Protein AF-A0A1H2BT74-F1 (afdb_monomer)

Sequence (198 aa):
MSDEIERLEWDEVKAVVAPMISTWSDGSEVSWAEYAWGVLGAHGLTTYASEIERTYCLLRALAVSAFYLDFCARAFGEGSPDDWRYKVDGDQIGPAPLIDPFTLGQLVEREGMEVDNGTYSDGEQTIEALRDVVAAEYAGVVKALREHGNDAQLFASMFSTSRSGVAYPLPSDQVTAVVDHDLAGDKMYAWMWLTGEL

Mean predicted aligned error: 4.52 Å

Solvent-accessible surface area (backbone atoms only — not comparable to full-atom values): 11251 Å² total; per-residue (Å²): 132,80,72,66,76,44,70,70,50,63,84,52,46,42,73,53,34,52,82,61,58,72,90,52,98,82,47,32,56,55,55,47,50,49,48,53,50,52,52,38,45,76,70,59,59,27,50,25,65,46,72,64,43,44,48,51,30,51,34,41,47,44,18,53,47,37,54,50,41,37,44,36,15,39,47,71,61,56,66,47,74,70,49,43,54,78,60,55,44,69,88,41,50,37,68,83,77,37,44,43,65,68,56,49,52,54,48,38,60,73,72,68,55,86,74,79,86,63,93,62,52,76,67,57,45,52,34,50,52,50,47,53,52,23,59,66,35,30,65,59,48,54,49,50,52,47,69,76,36,53,68,62,51,49,51,30,54,59,62,43,35,85,39,82,90,65,68,80,81,70,55,69,70,59,29,49,57,52,72,78,44,82,88,43,72,42,47,48,49,32,48,30,55,73,75,64,72,107

Secondary structure (DSSP, 8-state):
-PPP-EE--HHHHHHHHTTT--SSTT-HHHHHHHHHHHHHHHTTTTEESSHHHHHHHHHHHHHHHHHHHHHHHHHT--S-TTTHHHHSSGGGBSSTTSB-HHHHHHHHHHTTPPP--SSS-HHHHHHHHHHHHHHHHHHHHHHHHHHHS-HHHHHHHHHGGGSTT--SSPPHHHHHHHHHS---HHHHHHHHHHHT--

Organism: NCBI:txid113562

Nearest PDB structures (foldseek):
  7mxz-assembly1_BBB  TM=2.758E-01  e=7.289E+00  Synechocystis sp. PCC 6803 substr. Kazusa
  7mxz-assembly1_AAA  TM=1.683E-01  e=5.455E+00  Synechocystis sp. PCC 6803 substr. Kazusa
  7my7-assembly2_CCC  TM=1.739E-01  e=8.029E+00  Synechococcus elongatus PCC 7942 = FACHB-805

pLDDT: mean 91.39, std 8.31, range [46.41, 98.38]

Radius of gyration: 17.19 Å; Cα contacts (8 Å, |Δi|>4): 240; chains: 1; bounding box: 38×41×50 Å

Foldseek 3Di:
DPQDKDFDALVLLCQLQVLLDDLDPQCLVSQLLNQLLVLCVVVVQRIDSDLLSNLSNSLLSLLSSLVLQQLCCLQPVNDHNPCSLVSQACSQEDPGSHHDLVSLVVNCVVVVHDQPPDDDDPRVSSSVSSSVSSVVCNVVSLVSLCVSDPLLQSLLSSSCSNDPPDHPPDDPVSSCVLPVDDPDPSSVRSSCVSVVVD

Structure (mmCIF, N/CA/C/O backbone):
data_AF-A0A1H2BT74-F1
#
_entry.id   AF-A0A1H2BT74-F1
#
loop_
_atom_site.group_PDB
_atom_site.id
_atom_site.type_symbol
_atom_site.label_atom_id
_atom_site.label_alt_id
_atom_site.label_comp_id
_atom_site.label_asym_id
_atom_site.label_entity_id
_atom_site.label_seq_id
_atom_site.pdbx_PDB_ins_code
_atom_site.Cartn_x
_atom_site.Cartn_y
_atom_site.Cartn_z
_atom_site.occupancy
_atom_site.B_iso_or_equiv
_atom_site.auth_seq_id
_atom_site.auth_comp_id
_atom_site.auth_asym_id
_atom_site.auth_atom_id
_atom_site.pdbx_PDB_model_num
ATOM 1 N N . MET A 1 1 ? -6.214 -15.966 29.552 1.00 46.41 1 MET A N 1
ATOM 2 C CA . MET A 1 1 ? -6.627 -16.171 28.153 1.00 46.41 1 MET A CA 1
ATOM 3 C C . MET A 1 1 ? -5.460 -15.691 27.323 1.00 46.41 1 MET A C 1
ATOM 5 O O . MET A 1 1 ? -5.023 -14.581 27.585 1.00 46.41 1 MET A O 1
ATOM 9 N N . SER A 1 2 ? -4.850 -16.535 26.488 1.00 51.47 2 SER A N 1
ATOM 10 C CA . SER A 1 2 ? -3.985 -15.992 25.438 1.00 51.47 2 SER A CA 1
ATOM 11 C C . SER A 1 2 ? -4.921 -15.384 24.409 1.00 51.47 2 SER A C 1
ATOM 13 O O . SER A 1 2 ? -5.847 -16.082 23.992 1.00 51.47 2 SER A O 1
ATOM 15 N N . ASP A 1 3 ? -4.723 -14.121 24.058 1.00 69.25 3 ASP A N 1
ATOM 16 C CA . ASP A 1 3 ? -5.396 -13.570 22.888 1.00 69.25 3 ASP A CA 1
ATOM 17 C C . ASP A 1 3 ? -4.957 -14.402 21.675 1.00 69.25 3 ASP A C 1
ATOM 19 O O . ASP A 1 3 ? -3.778 -14.746 21.529 1.00 69.25 3 ASP A O 1
ATOM 23 N N . GLU A 1 4 ? -5.931 -14.863 20.898 1.00 84.75 4 GLU A N 1
ATOM 24 C CA . GLU A 1 4 ? -5.683 -15.654 19.699 1.00 84.75 4 GLU A CA 1
ATOM 25 C C . GLU A 1 4 ? -5.086 -14.717 18.645 1.00 84.75 4 GLU A C 1
ATOM 27 O O . GLU A 1 4 ? -5.657 -13.672 18.348 1.00 84.75 4 GLU A O 1
ATOM 32 N N . ILE A 1 5 ? -3.891 -15.046 18.146 1.00 91.56 5 ILE A N 1
ATOM 33 C CA . ILE A 1 5 ? -3.261 -14.264 17.080 1.00 91.56 5 ILE A CA 1
ATOM 34 C C . ILE A 1 5 ? -3.919 -14.680 15.770 1.00 91.56 5 ILE A C 1
ATOM 36 O O . ILE A 1 5 ? -3.751 -15.814 15.314 1.00 91.56 5 ILE A O 1
ATOM 40 N N . GLU A 1 6 ? -4.634 -13.745 15.168 1.00 95.44 6 GLU A N 1
ATOM 41 C CA . GLU A 1 6 ? -5.276 -13.878 13.871 1.00 95.44 6 GLU A CA 1
ATOM 42 C C . GLU A 1 6 ? -4.409 -13.252 12.771 1.00 95.44 6 GLU A C 1
ATOM 44 O O . GLU A 1 6 ? -3.435 -12.535 13.030 1.00 95.44 6 GLU A O 1
ATOM 49 N N . ARG A 1 7 ? -4.750 -13.542 11.514 1.00 96.12 7 ARG A N 1
ATOM 50 C CA . ARG A 1 7 ? -4.111 -12.987 10.320 1.00 96.12 7 ARG A CA 1
ATOM 51 C C . ARG A 1 7 ? -5.188 -12.383 9.435 1.00 96.12 7 ARG A C 1
ATOM 53 O O . ARG A 1 7 ? -6.148 -13.066 9.107 1.00 96.12 7 ARG A O 1
ATOM 60 N N . LEU A 1 8 ? -4.991 -11.129 9.040 1.00 96.31 8 LEU A N 1
ATOM 61 C CA . LEU A 1 8 ? -5.895 -10.432 8.138 1.00 96.31 8 LEU A CA 1
ATOM 62 C C . LEU A 1 8 ? -5.587 -10.851 6.697 1.00 96.31 8 LEU A C 1
ATOM 64 O O . LEU A 1 8 ? -4.487 -10.602 6.184 1.00 96.31 8 LEU A O 1
ATOM 68 N N . GLU A 1 9 ? -6.534 -11.528 6.060 1.00 96.31 9 GLU A N 1
ATOM 69 C CA . GLU A 1 9 ? -6.338 -12.106 4.733 1.00 96.31 9 GLU A CA 1
ATOM 70 C C . GLU A 1 9 ? -6.605 -11.091 3.614 1.00 96.31 9 GLU A C 1
ATOM 72 O O . GLU A 1 9 ? -7.241 -10.052 3.807 1.00 96.31 9 GLU A O 1
ATOM 77 N N . TRP A 1 10 ? -6.097 -11.387 2.414 1.00 96.62 10 TRP A N 1
ATOM 78 C CA . TRP A 1 10 ? -6.231 -10.490 1.260 1.00 96.62 10 TRP A CA 1
ATOM 79 C C . TRP A 1 10 ? -7.691 -10.128 0.953 1.00 96.62 10 TRP A C 1
ATOM 81 O O . TRP A 1 10 ? -8.003 -8.963 0.712 1.00 96.62 10 TRP A O 1
ATOM 91 N N . ASP A 1 11 ? -8.591 -11.113 1.014 1.00 94.44 11 ASP A N 1
ATOM 92 C CA . ASP A 1 11 ? -10.017 -10.918 0.737 1.00 94.44 11 ASP A CA 1
ATOM 93 C C . ASP A 1 11 ? -10.663 -9.871 1.659 1.00 94.44 11 ASP A C 1
ATOM 95 O O . ASP A 1 11 ? -11.613 -9.197 1.256 1.00 94.44 11 ASP A O 1
ATOM 99 N N . GLU A 1 12 ? -10.129 -9.687 2.869 1.00 93.31 12 GLU A N 1
ATOM 100 C CA . GLU A 1 12 ? -10.621 -8.705 3.834 1.00 93.31 12 GLU A CA 1
ATOM 101 C C . GLU A 1 12 ? -10.080 -7.301 3.552 1.00 93.31 12 GLU A C 1
ATOM 103 O O . GLU A 1 12 ? -10.828 -6.326 3.621 1.00 93.31 12 GLU A O 1
ATOM 108 N N . VAL A 1 13 ? -8.798 -7.177 3.190 1.00 95.75 13 VAL A N 1
ATOM 109 C CA . VAL A 1 13 ? -8.176 -5.866 2.918 1.00 95.75 13 VAL A CA 1
ATOM 110 C C . VAL A 1 13 ? -8.479 -5.338 1.521 1.00 95.75 13 VAL A C 1
ATOM 112 O O . VAL A 1 13 ? -8.421 -4.130 1.286 1.00 95.75 13 VAL A O 1
ATOM 115 N N . LYS A 1 14 ? -8.847 -6.214 0.581 1.00 94.94 14 LYS A N 1
ATOM 116 C CA . LYS A 1 14 ? -9.136 -5.848 -0.809 1.00 94.94 14 LYS A CA 1
ATOM 117 C C . LYS A 1 14 ? -10.209 -4.766 -0.921 1.00 94.94 14 LYS A C 1
ATOM 119 O O . LYS A 1 14 ? -10.113 -3.925 -1.808 1.00 94.94 14 LYS A O 1
ATOM 124 N N . ALA A 1 15 ? -11.203 -4.764 -0.031 1.00 91.62 15 ALA A N 1
ATOM 125 C CA . ALA A 1 15 ? -12.257 -3.748 -0.009 1.00 91.62 15 ALA A CA 1
ATOM 126 C C . ALA A 1 15 ? -11.715 -2.330 0.246 1.00 91.62 15 ALA A C 1
ATOM 128 O O . ALA A 1 15 ? -12.257 -1.366 -0.284 1.00 91.62 15 ALA A O 1
ATOM 129 N N . VAL A 1 16 ? -10.635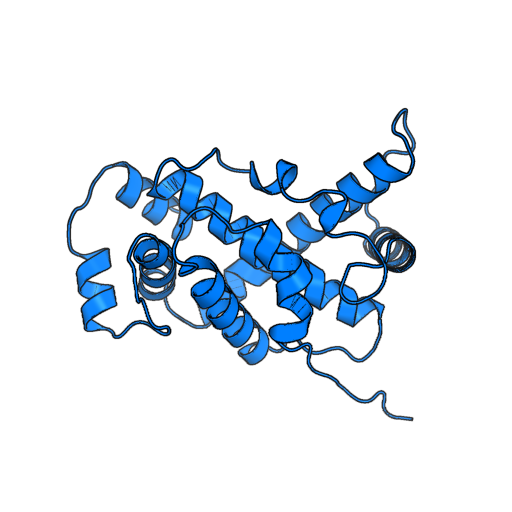 -2.222 1.022 1.00 93.75 16 VAL A N 1
ATOM 130 C CA . VAL A 1 16 ? -9.971 -0.960 1.365 1.00 93.75 16 VAL A CA 1
ATOM 131 C C . VAL A 1 16 ? -8.940 -0.566 0.298 1.00 93.75 16 VAL A C 1
ATOM 133 O O . VAL A 1 16 ? -8.778 0.610 -0.007 1.00 93.75 16 VAL A O 1
ATOM 136 N N . VAL A 1 17 ? -8.276 -1.552 -0.311 1.00 93.38 17 VAL A N 1
ATOM 137 C CA . VAL A 1 17 ? -7.202 -1.347 -1.298 1.00 93.38 17 VAL A CA 1
ATOM 138 C C . VAL A 1 17 ? -7.726 -1.071 -2.709 1.00 93.38 17 VAL A C 1
ATOM 140 O O . VAL A 1 17 ? -7.263 -0.145 -3.369 1.00 93.38 17 VAL A O 1
ATOM 143 N N . ALA A 1 18 ? -8.683 -1.863 -3.198 1.00 91.44 18 ALA A N 1
ATOM 144 C CA . ALA A 1 18 ? -9.119 -1.813 -4.595 1.00 91.44 18 ALA A CA 1
ATOM 145 C C . ALA A 1 18 ? -9.638 -0.434 -5.060 1.00 91.44 18 ALA A C 1
ATOM 147 O O . ALA A 1 18 ? -9.358 -0.077 -6.201 1.00 91.44 18 ALA A O 1
ATOM 148 N N . PRO A 1 19 ? -10.331 0.374 -4.229 1.00 90.31 19 PRO A N 1
ATOM 149 C CA . PRO A 1 19 ? -10.716 1.733 -4.618 1.00 90.31 19 PRO A CA 1
ATOM 150 C C . PRO A 1 19 ? -9.524 2.670 -4.880 1.00 90.31 19 PRO A C 1
ATOM 152 O O . PRO A 1 19 ? -9.642 3.612 -5.662 1.00 90.31 19 PRO A O 1
ATOM 155 N N . MET A 1 20 ? -8.367 2.417 -4.258 1.00 90.56 20 MET A N 1
ATOM 156 C CA . MET A 1 20 ? -7.178 3.256 -4.430 1.00 90.56 20 MET A CA 1
ATOM 157 C C . MET A 1 20 ? -6.444 2.981 -5.743 1.00 90.56 20 MET A C 1
ATOM 159 O O . MET A 1 20 ? -5.931 3.915 -6.370 1.00 90.56 20 MET A O 1
ATOM 163 N N . ILE A 1 21 ? -6.383 1.709 -6.145 1.00 87.38 21 ILE A N 1
ATOM 164 C CA . ILE A 1 21 ? -5.568 1.226 -7.263 1.00 87.38 21 ILE A CA 1
ATOM 165 C C . ILE A 1 21 ? -6.460 0.821 -8.441 1.00 87.38 21 ILE A C 1
ATOM 167 O O . ILE A 1 21 ? -7.053 -0.254 -8.480 1.00 87.38 21 ILE A O 1
ATOM 171 N N . SER A 1 22 ? -6.586 1.737 -9.397 1.00 84.38 22 SER A N 1
ATOM 172 C CA . SER A 1 22 ? -7.416 1.577 -10.596 1.00 84.38 22 SER A CA 1
ATOM 173 C C . SER A 1 22 ? -6.749 2.195 -11.832 1.00 84.38 22 SER A C 1
ATOM 175 O O . SER A 1 22 ? -7.431 2.749 -12.700 1.00 84.38 22 SER A O 1
ATOM 177 N N . THR A 1 23 ? -5.417 2.223 -11.852 1.00 82.75 23 THR A N 1
ATOM 178 C CA . THR A 1 23 ? -4.607 2.825 -12.915 1.00 82.75 23 THR A CA 1
ATOM 179 C C . THR A 1 23 ? -4.720 2.012 -14.205 1.00 82.75 23 THR A C 1
ATOM 181 O O . THR A 1 23 ? -4.770 2.584 -15.294 1.00 82.75 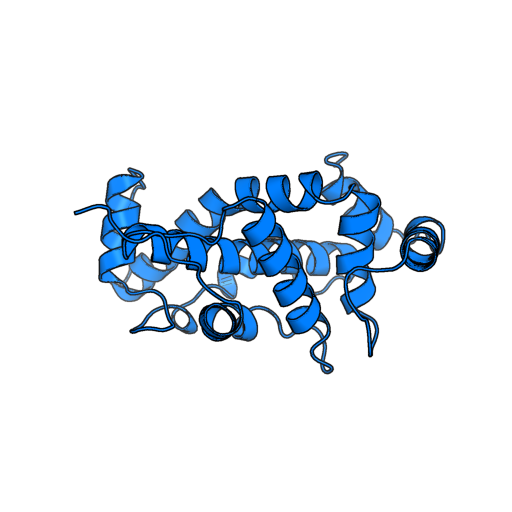23 THR A O 1
ATOM 184 N N . TRP A 1 24 ? -4.824 0.684 -14.107 1.00 86.38 24 TRP A N 1
ATOM 185 C CA . TRP A 1 24 ? -4.831 -0.221 -15.255 1.00 86.38 24 TRP A CA 1
ATOM 186 C C . TRP A 1 24 ? -6.164 -0.959 -15.393 1.00 86.38 24 TRP A C 1
ATOM 188 O O . TRP A 1 24 ? -6.701 -1.548 -14.460 1.00 86.38 24 TRP A O 1
ATOM 198 N N . SER A 1 25 ? -6.699 -1.001 -16.614 1.00 72.75 25 SER A N 1
ATOM 199 C CA . SER A 1 25 ? -8.027 -1.577 -16.878 1.00 72.75 25 SER A CA 1
ATOM 200 C C . SER A 1 25 ? -8.136 -3.101 -16.703 1.00 72.75 25 SER A C 1
ATOM 202 O O . SER A 1 25 ? -9.242 -3.634 -16.763 1.00 72.75 25 SER A O 1
ATOM 204 N N . ASP A 1 26 ? -7.021 -3.818 -16.553 1.00 80.00 26 ASP A N 1
ATOM 205 C CA . ASP A 1 26 ? -6.976 -5.285 -16.484 1.00 80.00 26 ASP A CA 1
ATOM 206 C C . ASP A 1 26 ? -6.806 -5.850 -15.062 1.00 80.00 26 ASP A C 1
ATOM 208 O O . ASP A 1 26 ? -6.870 -7.068 -14.884 1.00 80.00 26 ASP A O 1
ATOM 212 N N . GLY A 1 27 ? -6.640 -4.988 -14.051 1.00 80.75 27 GLY A N 1
ATOM 213 C CA . GLY A 1 27 ? -6.528 -5.383 -12.646 1.00 80.75 27 GLY A CA 1
ATOM 214 C C . GLY A 1 27 ? -5.172 -5.971 -12.241 1.00 80.75 27 GLY A C 1
ATOM 215 O O . GLY A 1 27 ? -5.067 -6.545 -11.155 1.00 80.75 27 GLY A O 1
ATOM 216 N N . SER A 1 28 ? -4.130 -5.825 -13.064 1.00 87.81 28 SER A N 1
ATOM 217 C CA . SER A 1 28 ? -2.755 -6.247 -12.743 1.00 87.81 28 SER A CA 1
ATOM 218 C C . SER A 1 28 ? -2.242 -5.664 -11.415 1.00 87.81 28 SER A C 1
ATOM 220 O O . SER A 1 28 ? -1.550 -6.336 -10.651 1.00 87.81 28 SER A O 1
ATOM 222 N N . GLU A 1 29 ? -2.637 -4.433 -11.102 1.00 92.44 29 GLU A N 1
ATOM 223 C CA . GLU A 1 29 ? -2.309 -3.725 -9.865 1.00 92.44 29 GLU A CA 1
ATOM 224 C C . GLU A 1 29 ? -2.935 -4.363 -8.626 1.00 92.44 29 GLU A C 1
ATOM 226 O O . GLU A 1 29 ? -2.288 -4.453 -7.586 1.00 92.44 29 GLU A O 1
ATOM 231 N N . VAL A 1 30 ? -4.152 -4.898 -8.750 1.00 93.81 30 VAL A N 1
ATOM 232 C CA . VAL A 1 30 ? -4.820 -5.634 -7.670 1.00 93.81 30 VAL A CA 1
ATOM 233 C C . VAL A 1 30 ? -4.074 -6.939 -7.393 1.00 93.81 30 VAL A C 1
ATOM 235 O O . VAL A 1 30 ? -3.859 -7.284 -6.235 1.00 93.81 30 VAL A O 1
ATOM 238 N N . SER A 1 31 ? -3.610 -7.638 -8.436 1.00 94.12 31 SER A N 1
ATOM 239 C CA . SER A 1 31 ? -2.761 -8.831 -8.277 1.00 94.12 31 SER A CA 1
ATOM 240 C C . SER A 1 31 ? -1.386 -8.505 -7.683 1.00 94.12 31 SER A C 1
ATOM 242 O O . SER A 1 31 ? -0.856 -9.284 -6.892 1.00 94.12 31 SER A O 1
ATOM 244 N N . TRP A 1 32 ? -0.802 -7.354 -8.029 1.00 96.69 32 TRP A N 1
ATOM 245 C CA . TRP A 1 32 ? 0.444 -6.898 -7.411 1.00 96.69 32 TRP A CA 1
ATOM 246 C C . TRP A 1 32 ? 0.252 -6.560 -5.930 1.00 96.69 32 TRP A C 1
ATOM 248 O O . TRP A 1 32 ? 1.073 -6.955 -5.104 1.00 96.69 32 TRP A O 1
ATOM 258 N N . ALA A 1 33 ? -0.839 -5.880 -5.577 1.00 97.31 33 ALA A N 1
ATOM 259 C CA . ALA A 1 33 ? -1.146 -5.540 -4.194 1.00 97.31 33 ALA A CA 1
ATOM 260 C C . ALA A 1 33 ? -1.424 -6.789 -3.342 1.00 97.31 33 ALA A C 1
ATOM 262 O O . ALA A 1 33 ? -0.969 -6.852 -2.203 1.00 97.31 33 ALA A O 1
ATOM 263 N N . GLU A 1 34 ? -2.072 -7.815 -3.904 1.00 97.62 34 GLU A N 1
ATOM 264 C CA . GLU A 1 34 ? -2.222 -9.129 -3.263 1.00 97.62 34 GLU A CA 1
ATOM 265 C C . GLU A 1 34 ? -0.864 -9.774 -2.965 1.00 97.62 34 GLU A C 1
ATOM 267 O O . GLU A 1 34 ? -0.603 -10.233 -1.850 1.00 97.62 34 GLU A O 1
ATOM 272 N N . TYR A 1 35 ? 0.041 -9.754 -3.945 1.00 97.69 35 TYR A N 1
ATOM 273 C CA . TYR A 1 35 ? 1.408 -10.229 -3.762 1.00 97.69 35 TYR A CA 1
ATOM 274 C C . TYR A 1 35 ? 2.153 -9.436 -2.675 1.00 97.69 35 TYR A C 1
ATOM 276 O O . TYR A 1 35 ? 2.742 -10.035 -1.774 1.00 97.69 35 TYR A O 1
ATOM 284 N N . ALA A 1 36 ? 2.090 -8.103 -2.711 1.00 98.06 36 ALA A N 1
ATOM 285 C CA . ALA A 1 36 ? 2.697 -7.227 -1.710 1.00 98.06 36 ALA A CA 1
ATOM 286 C C . ALA A 1 36 ? 2.119 -7.471 -0.303 1.00 98.06 36 ALA A C 1
ATOM 288 O O . ALA A 1 36 ? 2.862 -7.506 0.678 1.00 98.06 36 ALA A O 1
ATOM 289 N N . TRP A 1 37 ? 0.814 -7.726 -0.191 1.00 98.38 37 TRP A N 1
ATOM 290 C CA . TRP A 1 37 ? 0.178 -8.116 1.067 1.00 98.38 37 TRP A CA 1
ATOM 291 C C . TRP A 1 37 ? 0.719 -9.449 1.595 1.00 98.38 37 TRP A C 1
ATOM 293 O O . TRP A 1 37 ? 1.050 -9.575 2.777 1.00 98.38 37 TRP A O 1
ATOM 303 N N . GLY A 1 38 ? 0.900 -10.433 0.709 1.00 98.06 38 GLY A N 1
ATOM 304 C CA . GLY A 1 38 ? 1.562 -11.697 1.032 1.00 98.06 38 GLY A CA 1
ATOM 305 C C . GLY A 1 38 ? 2.975 -11.501 1.594 1.00 98.06 38 GLY A C 1
ATOM 306 O O . GLY A 1 38 ? 3.339 -12.154 2.577 1.00 98.06 38 GLY A O 1
ATOM 307 N N . VAL A 1 39 ? 3.738 -10.558 1.029 1.00 98.12 39 VAL A N 1
ATOM 308 C CA . VAL A 1 39 ? 5.063 -10.160 1.529 1.00 98.12 39 VAL A CA 1
ATOM 309 C C . VAL A 1 39 ? 4.976 -9.585 2.943 1.00 98.12 39 VAL A C 1
ATOM 311 O O . VAL A 1 39 ? 5.683 -10.059 3.831 1.00 98.12 39 VAL A O 1
ATOM 314 N N . LEU A 1 40 ? 4.080 -8.629 3.195 1.00 98.31 40 LEU A N 1
ATOM 315 C CA . LEU A 1 40 ? 3.857 -8.084 4.542 1.00 98.31 40 LEU A CA 1
ATOM 316 C C . LEU A 1 40 ? 3.511 -9.193 5.546 1.00 98.31 40 LEU A C 1
ATOM 318 O O . LEU A 1 40 ? 4.015 -9.196 6.672 1.00 98.31 40 LEU A O 1
ATOM 322 N N . GLY A 1 41 ? 2.713 -10.178 5.129 1.00 97.69 41 GLY A N 1
ATOM 323 C CA . GLY A 1 41 ? 2.361 -11.321 5.966 1.00 97.69 41 GLY A CA 1
ATOM 324 C C . GLY A 1 41 ? 3.548 -12.228 6.288 1.00 97.69 41 GLY A C 1
ATOM 325 O O . GLY A 1 41 ? 3.625 -12.758 7.395 1.00 97.69 41 GLY A O 1
ATOM 326 N N . ALA A 1 42 ? 4.511 -12.377 5.375 1.00 96.75 42 ALA A N 1
ATOM 327 C CA . ALA A 1 42 ? 5.768 -13.080 5.649 1.00 96.75 42 ALA A CA 1
ATOM 328 C C . ALA A 1 42 ? 6.659 -12.334 6.665 1.00 96.75 42 ALA A C 1
ATOM 330 O O . ALA A 1 42 ? 7.461 -12.964 7.351 1.00 96.75 42 ALA A O 1
ATOM 331 N N . HIS A 1 43 ? 6.480 -11.016 6.799 1.00 96.25 43 HIS A N 1
ATOM 332 C CA . HIS A 1 43 ? 7.139 -10.170 7.801 1.00 96.25 43 HIS A CA 1
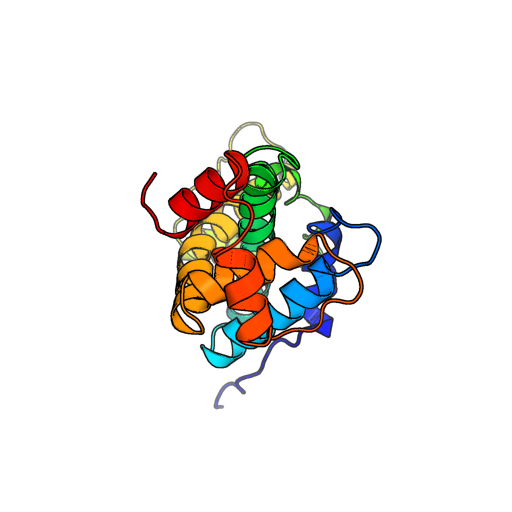ATOM 333 C C . HIS A 1 43 ? 6.337 -10.026 9.110 1.00 96.25 43 HIS A C 1
ATOM 335 O O . HIS A 1 43 ? 6.752 -9.285 9.999 1.00 96.25 43 HIS A O 1
ATOM 341 N N . GLY A 1 44 ? 5.200 -10.719 9.256 1.00 96.31 44 GLY A N 1
ATOM 342 C CA . GLY A 1 44 ? 4.354 -10.639 10.454 1.00 96.31 44 GLY A CA 1
ATOM 343 C C . GLY A 1 44 ? 3.595 -9.316 10.601 1.00 96.31 44 GLY A C 1
ATOM 344 O O . GLY A 1 44 ? 3.123 -8.994 11.685 1.00 96.31 44 GLY A O 1
ATOM 345 N N . LEU A 1 45 ? 3.468 -8.534 9.525 1.00 97.69 45 LEU A N 1
ATOM 346 C CA . LEU A 1 45 ? 2.822 -7.216 9.553 1.00 97.69 45 LEU A CA 1
ATOM 347 C C . LEU A 1 45 ? 1.303 -7.265 9.339 1.00 97.69 45 LEU A C 1
ATOM 349 O O . LEU A 1 45 ? 0.650 -6.222 9.400 1.00 97.69 45 LEU A O 1
ATOM 353 N N . THR A 1 46 ? 0.757 -8.459 9.102 1.00 97.94 46 THR A N 1
ATOM 354 C CA . THR A 1 46 ? -0.669 -8.705 8.828 1.00 97.94 46 THR A CA 1
ATOM 355 C C . THR A 1 46 ? -1.358 -9.490 9.946 1.00 97.94 46 THR A C 1
ATOM 357 O O . THR A 1 46 ? -2.497 -9.919 9.776 1.00 97.94 46 THR A O 1
ATOM 360 N N . THR A 1 47 ? -0.665 -9.748 11.058 1.00 97.38 47 THR A N 1
ATOM 361 C CA . THR A 1 47 ? -1.227 -10.453 12.215 1.00 97.38 47 THR A CA 1
ATOM 362 C C . THR A 1 47 ? -1.715 -9.476 13.271 1.00 97.38 47 THR A C 1
ATOM 364 O O . THR A 1 47 ? -1.075 -8.449 13.501 1.00 97.38 47 THR A O 1
ATOM 367 N N . TYR A 1 48 ? -2.801 -9.823 13.949 1.00 96.88 48 TYR A N 1
ATOM 368 C CA . TYR A 1 48 ? -3.410 -9.004 14.989 1.00 96.88 48 TYR A CA 1
ATOM 369 C C . TYR A 1 48 ? -4.002 -9.879 16.098 1.00 96.88 48 TYR A C 1
ATOM 371 O O . TYR A 1 48 ? -4.342 -11.035 15.873 1.00 96.88 48 TYR A O 1
ATOM 379 N N . ALA A 1 49 ? -4.129 -9.321 17.297 1.00 96.06 49 ALA A N 1
ATOM 380 C CA . ALA A 1 49 ? -4.811 -9.920 18.443 1.00 96.06 49 ALA A CA 1
ATOM 381 C C . ALA A 1 49 ? -5.890 -8.980 19.027 1.00 96.06 49 ALA A C 1
ATOM 383 O O . ALA A 1 49 ? -6.548 -9.301 20.015 1.00 96.06 49 ALA A O 1
ATOM 384 N N . SER A 1 50 ? -6.076 -7.798 18.428 1.00 94.38 50 SER A N 1
ATOM 385 C CA . SER A 1 50 ? -7.052 -6.784 18.835 1.00 94.38 50 SER A CA 1
ATOM 386 C C . SER A 1 50 ? -7.553 -5.969 17.641 1.00 94.38 50 SER A C 1
ATOM 388 O O . SER A 1 50 ? -6.879 -5.892 16.616 1.00 94.38 50 SER A O 1
ATOM 390 N N . GLU A 1 51 ? -8.694 -5.289 17.786 1.00 93.69 51 GLU A N 1
ATOM 391 C CA . GLU A 1 51 ? -9.234 -4.394 16.743 1.00 93.69 51 GLU A CA 1
ATOM 392 C C . GLU A 1 51 ? -8.293 -3.232 16.397 1.00 93.69 51 GLU A C 1
ATOM 394 O O . GLU A 1 51 ? -8.205 -2.812 15.243 1.00 93.69 51 GLU A O 1
ATOM 399 N N . ILE A 1 52 ? -7.527 -2.741 17.376 1.00 94.44 52 ILE A N 1
ATOM 400 C CA . ILE A 1 52 ? -6.513 -1.713 17.127 1.00 94.44 52 ILE A CA 1
ATOM 401 C C . ILE A 1 52 ? -5.421 -2.275 16.208 1.00 94.44 52 ILE A C 1
ATOM 403 O O . ILE A 1 52 ? -5.089 -1.664 15.197 1.00 94.44 52 ILE A O 1
ATOM 407 N N . GLU A 1 53 ? -4.881 -3.456 16.512 1.00 95.75 53 GLU A N 1
ATOM 408 C CA . GLU A 1 53 ? -3.874 -4.116 15.667 1.00 95.75 53 GLU A CA 1
ATOM 409 C C . GLU A 1 53 ? -4.431 -4.521 14.297 1.00 95.75 53 GLU A C 1
ATOM 411 O O . GLU A 1 53 ? -3.731 -4.400 13.289 1.00 95.75 53 GLU A O 1
ATOM 416 N N . ARG A 1 54 ? -5.705 -4.929 14.230 1.00 96.25 54 ARG A N 1
ATOM 417 C CA . ARG A 1 54 ? -6.415 -5.173 12.970 1.00 96.25 54 ARG A CA 1
ATOM 418 C C . ARG A 1 54 ? -6.478 -3.895 12.133 1.00 96.25 54 ARG A C 1
ATOM 420 O O . ARG A 1 54 ? -6.218 -3.929 10.932 1.00 96.25 54 ARG A O 1
ATOM 427 N N . THR A 1 55 ? -6.742 -2.758 12.772 1.00 96.56 55 THR A N 1
ATOM 428 C CA . THR A 1 55 ? -6.755 -1.441 12.122 1.00 96.56 55 THR A CA 1
ATOM 429 C C . THR A 1 55 ? -5.370 -1.068 11.591 1.00 96.56 55 THR A C 1
ATOM 431 O O . THR A 1 55 ? -5.272 -0.650 10.441 1.00 96.56 55 THR A O 1
ATOM 434 N N . TYR A 1 56 ? -4.281 -1.329 12.329 1.00 96.88 56 TYR A N 1
ATOM 435 C CA . TYR A 1 56 ? -2.918 -1.187 11.784 1.00 96.88 56 TYR A CA 1
ATOM 436 C C . TYR A 1 56 ? -2.686 -2.033 10.534 1.00 96.88 56 TYR A C 1
ATOM 438 O O . TYR A 1 56 ? -2.042 -1.572 9.595 1.00 96.88 56 TYR A O 1
ATOM 446 N N . CYS A 1 57 ? -3.207 -3.260 10.491 1.00 97.75 57 CYS A N 1
ATOM 447 C CA . CYS A 1 57 ? -3.094 -4.098 9.299 1.00 97.75 57 CYS A CA 1
ATOM 448 C C . CYS A 1 57 ? -3.790 -3.434 8.094 1.00 97.75 57 CYS A C 1
ATOM 450 O O . CYS A 1 57 ? -3.187 -3.329 7.027 1.00 97.75 57 CYS A O 1
ATOM 452 N N . LEU A 1 58 ? -5.006 -2.903 8.266 1.00 97.94 58 LEU A N 1
ATOM 453 C CA . LEU A 1 58 ? -5.711 -2.162 7.207 1.00 97.94 58 LEU A CA 1
ATOM 454 C C . LEU A 1 58 ? -4.939 -0.912 6.751 1.00 97.94 58 LEU A C 1
ATOM 456 O O . LEU A 1 58 ? -4.813 -0.662 5.553 1.00 97.94 58 LEU A O 1
ATOM 460 N N . LEU A 1 59 ? -4.362 -0.160 7.689 1.00 97.69 59 LEU A N 1
ATOM 461 C CA . LEU A 1 59 ? -3.556 1.030 7.399 1.00 97.69 59 LEU A CA 1
ATOM 462 C C . LEU A 1 59 ? -2.281 0.690 6.618 1.00 97.69 59 LEU A C 1
ATOM 464 O O . LEU A 1 59 ? -1.908 1.411 5.694 1.00 97.69 59 LEU A O 1
ATOM 468 N N . ARG A 1 60 ? -1.647 -0.449 6.911 1.00 98.38 60 ARG A N 1
ATOM 469 C CA . ARG A 1 60 ? -0.520 -0.960 6.116 1.00 98.38 60 ARG A CA 1
ATOM 470 C C . ARG A 1 60 ? -0.940 -1.342 4.701 1.00 98.38 60 ARG A C 1
ATOM 472 O O . ARG A 1 60 ? -0.168 -1.127 3.772 1.00 98.38 60 ARG A O 1
ATOM 479 N N . ALA A 1 61 ? -2.151 -1.863 4.511 1.00 98.00 61 ALA A N 1
ATOM 480 C CA . ALA A 1 61 ? -2.685 -2.148 3.178 1.00 98.00 61 ALA A CA 1
ATOM 481 C C . ALA A 1 61 ? -2.909 -0.853 2.365 1.00 98.00 61 ALA A C 1
ATOM 483 O O . ALA A 1 61 ? -2.571 -0.786 1.179 1.00 98.00 61 ALA A O 1
ATOM 484 N N . LEU A 1 62 ? -3.391 0.214 3.011 1.00 98.06 62 LEU A N 1
ATOM 485 C CA . LEU A 1 62 ? -3.452 1.552 2.411 1.00 98.06 62 LEU A CA 1
ATOM 486 C C . LEU A 1 62 ? -2.061 2.102 2.088 1.00 98.06 62 LEU A C 1
ATOM 488 O O . LEU A 1 62 ? -1.854 2.638 1.005 1.00 98.06 62 LEU A O 1
ATOM 492 N N . ALA A 1 63 ? -1.085 1.906 2.972 1.00 98.31 63 ALA A N 1
ATOM 493 C CA . ALA A 1 63 ? 0.297 2.311 2.732 1.00 98.31 63 ALA A CA 1
ATOM 494 C C . ALA A 1 63 ? 0.946 1.559 1.551 1.00 98.31 63 ALA A C 1
ATOM 496 O O . ALA A 1 63 ? 1.689 2.169 0.784 1.00 98.31 63 ALA A O 1
ATOM 497 N N . VAL A 1 64 ? 0.624 0.274 1.332 1.00 98.19 64 VAL A N 1
ATOM 498 C CA . VAL A 1 64 ? 1.015 -0.458 0.106 1.00 98.19 64 VAL A CA 1
ATOM 499 C C . VAL A 1 64 ? 0.462 0.244 -1.136 1.00 98.19 64 VAL A C 1
ATOM 501 O O . VAL A 1 64 ? 1.187 0.449 -2.110 1.00 98.19 64 VAL A O 1
ATOM 504 N N . SER A 1 65 ? -0.807 0.650 -1.088 1.00 97.62 65 SER A N 1
ATOM 505 C CA . SER A 1 65 ? -1.479 1.346 -2.191 1.00 97.62 65 SER A CA 1
ATOM 506 C C . SER A 1 65 ? -0.877 2.731 -2.440 1.00 97.62 65 SER A C 1
ATOM 508 O O . SER A 1 65 ? -0.599 3.086 -3.583 1.00 97.62 65 SER A O 1
ATOM 510 N N . ALA A 1 66 ? -0.609 3.491 -1.376 1.00 97.88 66 ALA A N 1
ATOM 511 C CA . ALA A 1 66 ? 0.044 4.795 -1.438 1.00 97.88 66 ALA A CA 1
ATOM 512 C C . ALA A 1 66 ? 1.434 4.707 -2.082 1.00 97.88 66 ALA A C 1
ATOM 514 O O . ALA A 1 66 ? 1.738 5.455 -3.011 1.00 97.88 66 ALA A O 1
ATOM 515 N N . PHE A 1 67 ? 2.246 3.740 -1.650 1.00 97.69 67 PHE A N 1
ATOM 516 C CA . PHE A 1 67 ? 3.570 3.496 -2.215 1.00 97.69 67 PHE A CA 1
ATOM 517 C C . PHE A 1 67 ? 3.520 3.148 -3.708 1.00 97.69 67 PHE A C 1
ATOM 519 O O . PHE A 1 67 ? 4.314 3.658 -4.500 1.00 97.69 67 PHE A O 1
ATOM 526 N N . TYR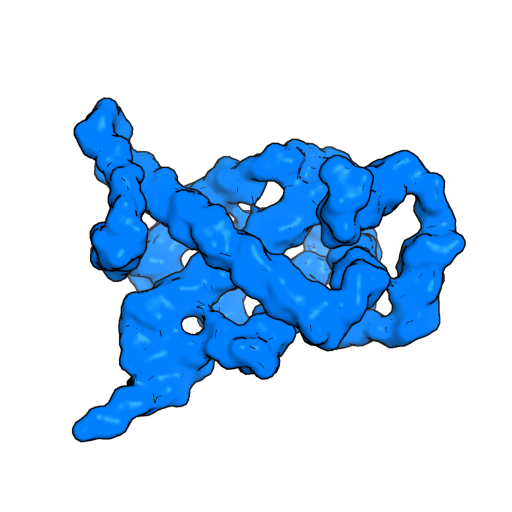 A 1 68 ? 2.556 2.324 -4.111 1.00 97.50 68 TYR A N 1
ATOM 527 C CA . TYR A 1 68 ? 2.355 1.978 -5.513 1.00 97.50 68 TYR A CA 1
ATOM 528 C C . TYR A 1 68 ? 1.919 3.169 -6.374 1.00 97.50 68 TYR A C 1
ATOM 530 O O . TYR A 1 68 ? 2.415 3.342 -7.488 1.00 97.50 68 TYR A O 1
ATOM 538 N N . LEU A 1 69 ? 1.019 4.011 -5.870 1.00 96.75 69 LEU A N 1
ATOM 539 C CA . LEU A 1 69 ? 0.585 5.220 -6.572 1.00 96.75 69 LEU A CA 1
ATOM 540 C C . LEU A 1 69 ? 1.741 6.211 -6.738 1.00 96.75 69 LEU A C 1
ATOM 542 O O . LEU A 1 69 ? 1.935 6.754 -7.824 1.00 96.75 69 LEU A O 1
ATOM 546 N N . ASP A 1 70 ? 2.569 6.372 -5.704 1.00 97.06 70 ASP A N 1
ATOM 547 C CA . ASP A 1 70 ? 3.802 7.153 -5.789 1.00 97.06 70 ASP A CA 1
ATOM 548 C C . ASP A 1 70 ? 4.763 6.613 -6.852 1.00 97.06 70 ASP A C 1
ATOM 550 O O . ASP A 1 70 ? 5.384 7.397 -7.579 1.00 97.06 70 ASP A O 1
ATOM 554 N N . PHE A 1 71 ? 4.886 5.289 -6.959 1.00 96.81 71 PHE A N 1
ATOM 555 C CA . PHE A 1 71 ? 5.659 4.664 -8.023 1.00 96.81 71 PHE A CA 1
ATOM 556 C C . PHE A 1 71 ? 5.057 4.970 -9.399 1.00 96.81 71 PHE A C 1
ATOM 558 O O . PHE A 1 71 ? 5.791 5.363 -10.303 1.00 96.81 71 PHE A O 1
ATOM 565 N N . CYS A 1 72 ? 3.738 4.845 -9.566 1.00 96.12 72 CYS A N 1
ATOM 566 C CA . CYS A 1 72 ? 3.066 5.076 -10.846 1.00 96.12 72 CYS A CA 1
ATOM 567 C C . CYS A 1 72 ? 3.214 6.519 -11.338 1.00 96.12 72 CYS A C 1
ATOM 569 O O . CYS A 1 72 ? 3.539 6.733 -12.508 1.00 96.12 72 CYS A O 1
ATOM 571 N N . ALA A 1 73 ? 3.077 7.498 -10.441 1.00 95.44 73 ALA A N 1
ATOM 572 C CA . ALA A 1 73 ? 3.300 8.906 -10.760 1.00 95.44 73 ALA A CA 1
ATOM 573 C C . ALA A 1 73 ? 4.712 9.153 -11.315 1.00 95.44 73 ALA A C 1
ATOM 575 O O . ALA A 1 73 ? 4.906 9.963 -12.217 1.00 95.44 73 ALA A O 1
ATOM 576 N N . ARG A 1 74 ? 5.712 8.424 -10.808 1.00 95.25 74 ARG A N 1
ATOM 577 C CA . ARG A 1 74 ? 7.122 8.594 -11.190 1.00 95.25 74 ARG A CA 1
ATOM 578 C C . ARG A 1 74 ? 7.517 7.782 -12.417 1.00 95.25 74 ARG A C 1
ATOM 580 O O . ARG A 1 74 ? 8.286 8.269 -13.234 1.00 95.25 74 ARG A O 1
ATOM 587 N N . ALA A 1 75 ? 7.031 6.548 -12.523 1.00 94.56 75 ALA A N 1
ATOM 588 C CA . ALA A 1 75 ? 7.416 5.609 -13.573 1.00 94.56 75 ALA A CA 1
ATOM 589 C C . ALA A 1 75 ? 6.607 5.793 -14.862 1.00 94.56 75 ALA A C 1
ATOM 591 O O . ALA A 1 75 ? 7.112 5.485 -15.942 1.00 94.56 75 ALA A O 1
ATOM 592 N N . PHE A 1 76 ? 5.364 6.268 -14.743 1.00 93.62 76 PHE A N 1
ATOM 593 C CA . PHE A 1 76 ? 4.403 6.336 -15.845 1.00 93.62 76 PHE A CA 1
ATOM 594 C C . PHE A 1 76 ? 3.767 7.719 -16.026 1.00 93.62 76 PHE A C 1
ATOM 596 O O . PHE A 1 76 ? 3.037 7.917 -16.992 1.00 93.62 76 PHE A O 1
ATOM 603 N N . GLY A 1 77 ? 4.030 8.675 -15.126 1.00 92.94 77 GLY A N 1
ATOM 604 C CA . GLY A 1 77 ? 3.367 9.982 -15.151 1.00 92.94 77 GLY A CA 1
ATOM 605 C C . GLY A 1 77 ? 1.880 9.920 -14.783 1.00 92.94 77 GLY A C 1
ATOM 606 O O . GLY A 1 77 ? 1.125 10.830 -15.122 1.00 92.94 77 GLY A O 1
ATOM 607 N N . GLU A 1 78 ? 1.448 8.843 -14.120 1.00 92.88 78 GLU A N 1
ATOM 608 C CA . GLU A 1 78 ? 0.057 8.632 -13.711 1.00 92.88 78 GLU A CA 1
ATOM 609 C C . GLU A 1 78 ? -0.209 9.325 -12.368 1.00 92.88 78 GLU A C 1
ATOM 611 O O . GLU A 1 78 ? 0.007 8.756 -11.296 1.00 92.88 78 GLU A O 1
ATOM 616 N N . GLY A 1 79 ? -0.648 10.584 -12.444 1.00 91.31 79 GLY A N 1
ATOM 617 C CA . GLY A 1 79 ? -0.808 11.472 -11.290 1.00 91.31 79 GLY A CA 1
ATOM 618 C C . GLY A 1 79 ? 0.499 12.162 -10.887 1.00 91.31 79 GLY A C 1
ATOM 619 O O . GLY A 1 79 ? 1.449 12.248 -11.666 1.00 91.31 79 GLY A O 1
ATOM 620 N N . SER A 1 80 ? 0.538 12.673 -9.662 1.00 94.06 80 SER A N 1
ATOM 621 C CA . SER A 1 80 ? 1.687 13.350 -9.056 1.00 94.06 80 SER A CA 1
ATOM 622 C C . SER A 1 80 ? 2.152 12.610 -7.797 1.00 94.06 80 SER A C 1
ATOM 624 O O . SER A 1 80 ? 1.351 11.948 -7.134 1.00 94.06 80 SER A O 1
ATOM 626 N N . PRO A 1 81 ? 3.438 12.725 -7.421 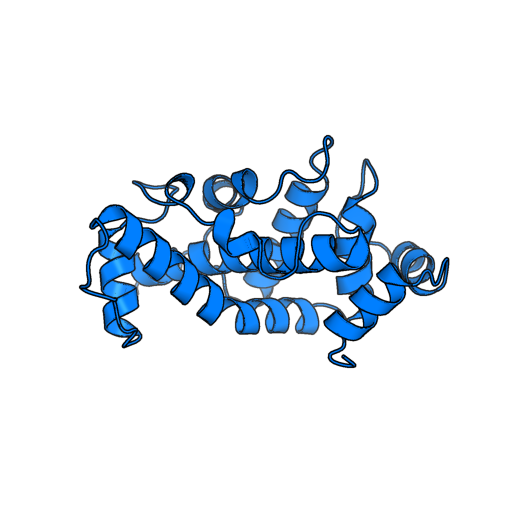1.00 93.31 81 PRO A N 1
ATOM 627 C CA . PRO A 1 81 ? 3.894 12.319 -6.096 1.00 93.31 81 PRO A CA 1
ATOM 628 C C . PRO A 1 81 ? 2.978 12.843 -4.983 1.00 93.31 81 PRO A C 1
ATOM 630 O O . PRO A 1 81 ? 2.600 14.011 -5.027 1.00 93.31 81 PRO A O 1
ATOM 633 N N . ASP A 1 82 ? 2.676 12.004 -3.990 1.00 94.50 82 ASP A N 1
ATOM 634 C CA . ASP A 1 82 ? 1.775 12.309 -2.859 1.00 94.50 82 ASP A CA 1
ATOM 635 C C . ASP A 1 82 ? 0.270 12.431 -3.210 1.00 94.50 82 ASP A C 1
ATOM 637 O O . ASP A 1 82 ? -0.560 12.573 -2.311 1.00 94.50 82 ASP A O 1
ATOM 641 N N . ASP A 1 83 ? -0.138 12.262 -4.480 1.00 93.94 83 ASP A N 1
ATOM 642 C CA . ASP A 1 83 ? -1.563 12.308 -4.873 1.00 93.94 83 ASP A CA 1
ATOM 643 C C . ASP A 1 83 ? -2.406 11.186 -4.243 1.00 93.94 83 ASP A C 1
ATOM 645 O O . ASP A 1 83 ? -3.637 11.273 -4.207 1.00 93.94 83 ASP A O 1
ATOM 649 N N . TRP A 1 84 ? -1.769 10.142 -3.702 1.00 94.81 84 TRP A N 1
ATOM 650 C CA . TRP A 1 84 ? -2.454 9.102 -2.934 1.00 94.81 84 TRP A CA 1
ATOM 651 C C . TRP A 1 84 ? -3.251 9.683 -1.760 1.00 94.81 84 TRP A C 1
ATOM 653 O O . TRP A 1 84 ? -4.284 9.116 -1.406 1.00 94.81 84 TRP A O 1
ATOM 663 N N . ARG A 1 85 ? -2.848 10.837 -1.204 1.00 94.81 85 ARG A N 1
ATOM 664 C CA . ARG A 1 85 ? -3.601 11.524 -0.148 1.00 94.81 85 ARG A CA 1
ATOM 665 C C . ARG A 1 85 ? -5.011 11.875 -0.597 1.00 94.81 85 ARG A C 1
ATOM 667 O O . ARG A 1 85 ? -5.942 11.688 0.169 1.00 94.81 85 ARG A O 1
ATOM 674 N N . TYR A 1 86 ? -5.202 12.290 -1.847 1.00 91.56 86 TYR A N 1
ATOM 675 C CA . TYR A 1 86 ? -6.536 12.592 -2.379 1.00 91.56 86 TYR A CA 1
ATOM 676 C C . TYR A 1 86 ? -7.377 11.343 -2.660 1.00 91.56 86 TYR A C 1
ATOM 678 O O . TYR A 1 86 ? -8.588 11.463 -2.813 1.00 91.56 86 TYR A O 1
ATOM 686 N N . LYS A 1 87 ? -6.746 10.165 -2.738 1.00 92.38 87 LYS A N 1
ATOM 687 C CA . LYS A 1 87 ? -7.411 8.866 -2.918 1.00 92.38 87 LYS A CA 1
ATOM 688 C C . LYS A 1 87 ? -7.740 8.168 -1.599 1.00 92.38 87 LYS A C 1
ATOM 690 O O . LYS A 1 87 ? -8.565 7.265 -1.599 1.00 92.38 87 LYS A O 1
ATOM 695 N N . VAL A 1 88 ? -7.083 8.562 -0.508 1.00 93.19 88 VAL A N 1
ATOM 696 C CA . VAL A 1 88 ? -7.486 8.198 0.851 1.00 93.19 88 VAL A CA 1
ATOM 697 C C . VAL A 1 88 ? -8.563 9.185 1.288 1.00 93.19 88 VAL A C 1
ATOM 699 O O . VAL A 1 88 ? -8.283 10.361 1.549 1.00 93.19 88 VAL A O 1
ATOM 702 N N . ASP A 1 89 ? -9.803 8.722 1.314 1.00 91.31 89 ASP A N 1
ATOM 703 C CA . ASP A 1 89 ? -10.987 9.527 1.579 1.00 91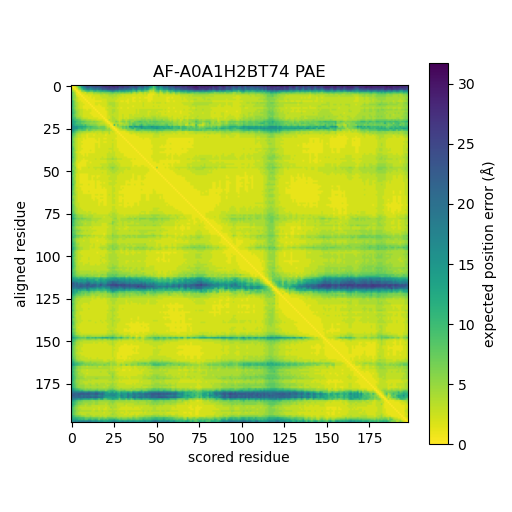.31 89 ASP A CA 1
ATOM 704 C C . ASP A 1 89 ? -12.030 8.758 2.413 1.00 91.31 89 ASP A C 1
ATOM 706 O O . ASP A 1 89 ? -11.716 7.812 3.140 1.00 91.31 89 ASP A O 1
ATOM 710 N N . GLY A 1 90 ? -13.282 9.219 2.373 1.00 90.31 90 GLY A N 1
ATOM 711 C CA . GLY A 1 90 ? -14.374 8.615 3.131 1.00 90.31 90 GLY A CA 1
ATOM 712 C C . GLY A 1 90 ? -14.707 7.179 2.717 1.00 90.31 90 GLY A C 1
ATOM 713 O O . GLY A 1 90 ? -15.295 6.464 3.525 1.00 90.31 90 GLY A O 1
ATOM 714 N N . ASP A 1 91 ? -14.313 6.724 1.524 1.00 92.50 91 ASP A N 1
ATOM 715 C CA . ASP A 1 91 ? -14.652 5.387 1.021 1.00 92.50 91 ASP A CA 1
ATOM 716 C C . ASP A 1 91 ? -13.937 4.267 1.794 1.00 92.50 91 ASP A C 1
ATOM 718 O O . ASP A 1 91 ? -14.351 3.107 1.736 1.00 92.50 91 ASP A O 1
ATOM 722 N N . GLN A 1 92 ? -12.882 4.592 2.549 1.00 95.19 92 GLN A N 1
ATOM 723 C CA . GLN A 1 92 ? -12.165 3.633 3.395 1.00 95.19 92 GLN A CA 1
ATOM 724 C C . GLN A 1 92 ? -12.622 3.649 4.859 1.00 95.19 92 GLN A C 1
ATOM 726 O O . GLN A 1 92 ? -12.164 2.819 5.648 1.00 95.19 92 GLN A O 1
ATOM 731 N N . ILE A 1 93 ? -13.539 4.550 5.223 1.00 94.25 93 ILE A N 1
ATOM 732 C CA . ILE A 1 93 ? -14.062 4.699 6.582 1.00 94.25 93 ILE A CA 1
ATOM 733 C C . ILE A 1 93 ? -15.461 4.086 6.658 1.00 94.25 93 ILE A C 1
ATOM 735 O O . ILE A 1 93 ? -16.353 4.400 5.873 1.00 94.25 93 ILE A O 1
ATOM 739 N N . GLY A 1 94 ? -15.690 3.229 7.647 1.00 93.56 94 GLY A N 1
ATOM 740 C CA . GLY A 1 94 ? -16.994 2.618 7.864 1.00 93.56 94 GLY A CA 1
ATOM 741 C C . GLY A 1 94 ? -16.935 1.350 8.709 1.00 93.56 94 GLY A C 1
ATOM 742 O O . GLY A 1 94 ? -15.891 1.016 9.267 1.00 93.56 94 GLY A O 1
ATOM 743 N N . PRO A 1 95 ? -18.057 0.620 8.821 1.00 91.44 95 PRO A N 1
ATOM 744 C CA . PRO A 1 95 ? -18.055 -0.681 9.473 1.00 91.44 95 PRO A CA 1
ATOM 745 C C . PRO A 1 95 ? -17.203 -1.689 8.688 1.00 91.44 95 PRO A C 1
ATOM 747 O O . PRO A 1 95 ? -16.949 -1.515 7.493 1.00 91.44 95 PRO A O 1
ATOM 750 N N . ALA A 1 96 ? -16.822 -2.782 9.355 1.00 87.75 96 ALA A N 1
ATOM 751 C CA . ALA A 1 96 ? -16.081 -3.878 8.737 1.00 87.75 96 ALA A CA 1
ATOM 752 C C . ALA A 1 96 ? -16.690 -4.282 7.372 1.00 87.75 96 ALA A C 1
ATOM 754 O O . ALA A 1 96 ? -17.916 -4.412 7.263 1.00 87.75 96 ALA A O 1
ATOM 755 N N . PRO A 1 97 ? -15.862 -4.484 6.329 1.00 90.44 97 PRO A N 1
ATOM 756 C CA . PRO A 1 97 ? -14.402 -4.652 6.370 1.00 90.44 97 PRO A CA 1
ATOM 757 C C . PRO A 1 97 ? -13.573 -3.351 6.372 1.00 90.44 97 PRO A C 1
ATOM 759 O O . PRO A 1 97 ? -12.347 -3.438 6.396 1.00 90.44 97 PRO A O 1
ATOM 762 N N . LEU A 1 98 ? -14.211 -2.176 6.357 1.00 94.81 98 LEU A N 1
ATOM 763 C CA . LEU A 1 98 ? -13.543 -0.869 6.328 1.00 94.81 98 LEU A CA 1
ATOM 764 C C . LEU A 1 98 ? -12.950 -0.474 7.695 1.00 94.81 98 LEU A C 1
ATOM 766 O O . LEU A 1 98 ? -12.980 -1.253 8.654 1.00 94.81 98 LEU A O 1
ATOM 770 N N . ILE A 1 99 ? -12.372 0.728 7.767 1.00 96.12 99 ILE A N 1
ATOM 771 C CA . ILE A 1 99 ? -11.755 1.275 8.978 1.00 96.12 99 ILE A CA 1
ATOM 772 C C . ILE A 1 99 ? -12.824 1.955 9.832 1.00 96.12 99 ILE A C 1
ATOM 774 O O . ILE A 1 99 ? -13.424 2.955 9.432 1.00 96.12 99 ILE A O 1
ATOM 778 N N . ASP A 1 100 ? -13.033 1.422 11.032 1.00 94.94 100 ASP A N 1
ATOM 779 C CA . ASP A 1 100 ? -13.955 1.998 12.002 1.00 94.94 100 ASP A CA 1
ATOM 780 C C . ASP A 1 100 ? -13.418 3.353 12.517 1.00 94.94 100 ASP A C 1
ATOM 782 O O . ASP A 1 100 ? -12.299 3.416 13.040 1.00 94.94 100 ASP A O 1
ATOM 786 N N . PRO A 1 101 ? -14.191 4.451 12.402 1.00 94.06 101 PRO A N 1
ATOM 787 C CA . PRO A 1 101 ? -13.716 5.790 12.753 1.00 94.06 101 PRO A CA 1
ATOM 788 C C . PRO A 1 101 ? -13.412 5.945 14.246 1.00 94.06 101 PRO A C 1
ATOM 790 O O . PRO A 1 101 ? -12.526 6.713 14.618 1.00 94.06 101 PRO A O 1
ATOM 793 N N . PHE A 1 102 ? -14.113 5.211 15.117 1.00 93.75 102 PHE A N 1
ATOM 794 C CA . PHE A 1 102 ? -13.843 5.253 16.552 1.00 93.75 102 PHE A CA 1
ATOM 795 C C . PHE A 1 102 ? -12.483 4.622 16.870 1.00 93.75 102 PHE A C 1
ATOM 797 O O . PHE A 1 102 ? -11.670 5.224 17.572 1.00 93.75 102 PHE A O 1
ATOM 804 N N . THR A 1 103 ? -12.200 3.453 16.298 1.00 95.38 103 THR A N 1
ATOM 805 C CA . THR A 1 103 ? -10.912 2.761 16.445 1.00 95.38 103 THR A CA 1
ATOM 806 C C . THR A 1 103 ? -9.758 3.579 15.861 1.00 95.38 103 THR A C 1
ATOM 808 O O . THR A 1 103 ? -8.695 3.664 16.477 1.00 95.38 103 THR A O 1
ATOM 811 N N . LEU A 1 104 ? -9.971 4.248 14.722 1.00 94.75 104 LEU A N 1
ATOM 812 C CA . LEU A 1 104 ? -9.005 5.198 14.163 1.00 94.75 104 LEU A CA 1
ATOM 813 C C . LEU A 1 104 ? -8.713 6.344 15.145 1.00 94.75 104 LEU A C 1
ATOM 815 O O . LEU A 1 104 ? -7.549 6.653 15.384 1.00 94.75 104 LEU A O 1
ATOM 819 N N . GLY A 1 105 ? -9.742 6.922 15.771 1.00 93.19 105 GLY A N 1
ATOM 820 C CA . GLY A 1 105 ? -9.574 7.958 16.796 1.00 93.19 105 GLY A CA 1
ATOM 821 C C . GLY A 1 105 ? -8.748 7.486 17.998 1.00 93.19 105 GLY A C 1
ATOM 822 O O . GLY A 1 105 ? -7.858 8.202 18.455 1.00 93.19 105 GLY A O 1
ATOM 823 N N . GLN A 1 106 ? -8.972 6.254 18.469 1.00 93.81 106 GLN A N 1
ATOM 824 C CA . GLN A 1 106 ? -8.158 5.654 19.535 1.00 93.81 106 GLN A CA 1
ATOM 825 C C . GLN A 1 106 ? -6.690 5.486 19.123 1.00 93.81 106 GLN A C 1
ATOM 827 O O . GLN A 1 106 ? -5.791 5.659 19.944 1.00 93.81 106 GLN A O 1
ATOM 832 N N . LEU A 1 107 ? -6.441 5.128 17.863 1.00 93.44 107 LEU A N 1
ATOM 833 C CA . LEU A 1 107 ? -5.097 4.947 17.324 1.00 93.44 107 LEU A CA 1
ATOM 834 C C . LEU A 1 107 ? -4.352 6.284 17.244 1.00 93.44 107 LEU A C 1
ATOM 836 O O . LEU A 1 107 ? -3.231 6.386 17.733 1.00 93.44 107 LEU A O 1
ATOM 840 N N . VAL A 1 108 ? -5.002 7.317 16.713 1.00 92.00 108 VAL A N 1
ATOM 841 C CA . VAL A 1 108 ? -4.477 8.690 16.643 1.00 92.00 108 VAL A CA 1
ATOM 842 C C . VAL A 1 108 ? -4.088 9.211 18.027 1.00 92.00 108 VAL A C 1
ATOM 844 O O . VAL A 1 108 ? -2.976 9.709 18.207 1.00 92.00 108 VAL A O 1
ATOM 847 N N . GLU A 1 109 ? -4.961 9.037 19.027 1.00 91.75 109 GLU A N 1
ATOM 848 C CA . GLU A 1 109 ? -4.663 9.407 20.416 1.00 91.75 109 GLU A CA 1
ATOM 849 C C . GLU A 1 109 ? -3.453 8.628 20.956 1.00 91.75 109 GLU A C 1
ATOM 851 O O . GLU A 1 109 ? -2.561 9.207 21.579 1.00 91.75 109 GLU A O 1
ATOM 856 N N . ARG A 1 110 ? -3.391 7.318 20.688 1.00 91.19 110 ARG A N 1
ATOM 857 C CA . ARG A 1 110 ? -2.310 6.439 21.152 1.00 91.19 110 ARG A CA 1
ATOM 858 C C . ARG A 1 110 ? -0.948 6.807 20.567 1.00 91.19 110 ARG A C 1
ATOM 860 O O . ARG A 1 110 ? 0.049 6.725 21.281 1.00 91.19 110 ARG A O 1
ATOM 867 N N . GLU A 1 111 ? -0.909 7.201 19.300 1.00 89.12 111 GLU A N 1
ATOM 868 C CA . GLU A 1 111 ? 0.311 7.638 18.612 1.00 89.12 111 GLU A CA 1
ATOM 869 C C . GLU A 1 111 ? 0.684 9.096 18.928 1.00 89.12 111 GLU A C 1
ATOM 871 O O . GLU A 1 111 ? 1.733 9.576 18.501 1.00 89.12 111 GLU A O 1
ATOM 876 N N . GLY A 1 112 ? -0.144 9.808 19.704 1.00 89.69 112 GLY A N 1
ATOM 877 C CA . GLY A 1 112 ? 0.095 11.204 20.062 1.00 89.69 112 GLY A CA 1
ATOM 878 C C . GLY A 1 112 ? 0.043 12.146 18.859 1.00 89.69 112 GLY A C 1
ATOM 879 O O . GLY A 1 112 ? 0.730 13.167 18.857 1.00 89.69 112 GLY A O 1
ATOM 880 N N . MET A 1 113 ? -0.733 11.792 17.833 1.00 88.00 113 MET A N 1
ATOM 881 C CA . MET A 1 113 ? -0.906 12.611 16.637 1.00 88.00 113 MET A CA 1
ATOM 882 C C . MET A 1 113 ? -1.816 13.804 16.947 1.00 88.00 113 MET A C 1
ATOM 884 O O . MET A 1 113 ? -2.859 13.664 17.590 1.00 88.00 113 MET A O 1
ATOM 888 N N . GLU A 1 114 ? -1.410 14.995 16.508 1.00 79.88 114 GLU A N 1
ATOM 889 C CA . GLU A 1 114 ? -2.213 16.203 16.683 1.00 79.88 114 GLU A CA 1
ATOM 890 C C . GLU A 1 114 ? -3.375 16.198 15.689 1.00 79.88 114 GLU A C 1
ATOM 892 O O . GLU A 1 114 ? -3.169 16.240 14.480 1.00 79.88 114 GLU A O 1
ATOM 897 N N . VAL A 1 115 ? -4.606 16.180 16.200 1.00 71.00 115 VAL A N 1
ATOM 898 C CA . VAL A 1 115 ? -5.797 16.412 15.377 1.00 71.00 115 VAL A CA 1
ATOM 899 C C . VAL A 1 115 ? -6.057 17.910 15.333 1.00 71.00 115 VAL A C 1
ATOM 901 O O . VAL A 1 115 ? -6.215 18.549 16.381 1.00 71.00 115 VAL A O 1
ATOM 904 N N . ASP A 1 116 ? -6.114 18.478 14.129 1.00 67.44 116 ASP A N 1
ATOM 905 C CA . ASP A 1 116 ? -6.551 19.859 13.949 1.00 67.44 116 ASP A CA 1
ATOM 906 C C . ASP A 1 116 ? -8.035 19.981 14.326 1.00 67.44 116 ASP A C 1
ATOM 908 O O . ASP A 1 116 ? -8.934 19.728 13.526 1.00 67.44 116 ASP A O 1
ATOM 912 N N . ASN A 1 117 ? -8.288 20.417 15.561 1.00 62.78 117 ASN A N 1
ATOM 913 C CA . ASN A 1 117 ? -9.621 20.747 16.077 1.00 62.78 117 ASN A CA 1
ATOM 914 C C . ASN A 1 117 ? -10.168 22.080 15.507 1.00 62.78 117 ASN A C 1
ATOM 916 O O . ASN A 1 117 ? -10.969 22.758 16.158 1.00 62.78 117 ASN A O 1
ATOM 920 N N . GLY A 1 118 ? -9.664 22.513 14.350 1.00 65.38 118 GLY A N 1
ATOM 921 C CA . GLY A 1 118 ? -9.983 23.754 13.663 1.00 65.38 118 GLY A CA 1
ATOM 922 C C . GLY A 1 118 ? -11.353 23.764 12.981 1.00 65.38 118 GLY A C 1
ATOM 923 O O . GLY A 1 118 ? -12.362 23.325 13.520 1.00 65.38 118 GLY A O 1
ATOM 924 N N . THR A 1 119 ? -11.421 24.369 11.792 1.00 62.59 119 THR A N 1
ATOM 925 C CA . THR A 1 119 ? -12.693 24.710 11.112 1.00 62.59 119 THR A CA 1
ATOM 926 C C . THR A 1 119 ? -13.303 23.566 10.300 1.00 62.59 119 THR A C 1
ATOM 928 O O . THR A 1 119 ? -14.361 23.756 9.698 1.00 62.59 119 THR A O 1
ATOM 931 N N . TYR A 1 120 ? -12.636 22.414 10.258 1.00 68.81 120 TYR A N 1
ATOM 932 C CA . TYR A 1 120 ? -13.067 21.248 9.496 1.00 68.81 120 TYR A CA 1
ATOM 933 C C . TYR A 1 120 ? -14.271 20.568 10.132 1.00 68.81 120 TYR A C 1
ATOM 935 O O . TYR A 1 120 ? -14.426 20.553 11.355 1.00 68.81 120 TYR A O 1
ATOM 943 N N . SER A 1 121 ? -15.106 19.966 9.291 1.00 78.56 121 SER A N 1
ATOM 944 C CA . SER A 1 121 ? -16.140 19.049 9.766 1.00 78.56 121 SER A CA 1
ATOM 945 C C . SER A 1 121 ? -15.517 17.787 10.378 1.00 78.56 121 SER A C 1
ATOM 947 O O . SER A 1 121 ? -14.427 17.377 9.981 1.00 78.56 121 SER A O 1
ATOM 949 N N . ASP A 1 122 ? -16.226 17.128 11.299 1.00 77.69 122 ASP A N 1
ATOM 950 C CA . ASP A 1 122 ? -15.762 15.887 11.947 1.00 77.69 122 ASP A CA 1
ATOM 951 C C . ASP A 1 122 ? -15.332 14.807 10.927 1.00 77.69 122 ASP A C 1
ATOM 953 O O . ASP A 1 122 ? -14.379 14.059 11.150 1.00 77.69 122 ASP A O 1
ATOM 957 N N . GLY A 1 123 ? -16.009 14.745 9.773 1.00 82.31 123 GLY A N 1
ATOM 958 C CA . GLY A 1 123 ? -15.669 13.819 8.690 1.00 82.31 123 GLY A CA 1
ATOM 959 C C . GLY A 1 123 ? -14.33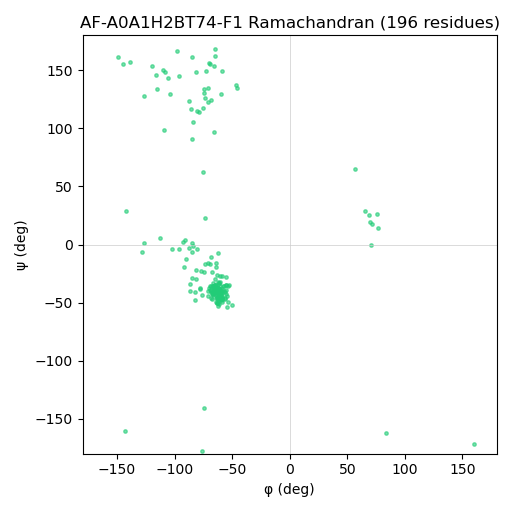2 14.138 8.015 1.00 82.31 123 GLY A C 1
ATOM 960 O O . GLY A 1 123 ? -13.535 13.235 7.785 1.00 82.31 123 GLY A O 1
ATOM 961 N N . GLU A 1 124 ? -14.053 15.414 7.746 1.00 85.81 124 GLU A N 1
ATOM 962 C CA . GLU A 1 124 ? -12.773 15.851 7.170 1.00 85.81 124 GLU A CA 1
ATOM 963 C C . GLU A 1 124 ? -11.614 15.609 8.143 1.00 85.81 124 GLU A C 1
ATOM 965 O O . GLU A 1 124 ? -10.580 15.092 7.733 1.00 85.81 124 GLU A O 1
ATOM 970 N N . GLN A 1 125 ? -11.809 15.877 9.439 1.00 87.06 125 GLN A N 1
ATOM 971 C CA . GLN A 1 125 ? -10.802 15.585 10.469 1.00 87.06 125 GLN A CA 1
ATOM 972 C C . GLN A 1 125 ? -10.470 14.087 10.534 1.00 87.06 125 GLN A C 1
ATOM 974 O O . GLN A 1 125 ? -9.307 13.712 10.666 1.00 87.06 125 GLN A O 1
ATOM 979 N N . THR A 1 126 ? -11.480 13.222 10.393 1.00 91.12 126 THR A N 1
ATOM 980 C CA . THR A 1 126 ? -11.286 11.763 10.377 1.00 91.12 126 THR A CA 1
ATOM 981 C C . THR A 1 126 ? -10.485 11.310 9.150 1.00 91.12 126 THR A C 1
ATOM 983 O O . THR A 1 126 ? -9.636 10.427 9.258 1.00 91.12 126 THR A O 1
ATOM 986 N N . ILE A 1 127 ? -10.717 11.924 7.986 1.00 93.38 127 ILE A N 1
ATOM 987 C CA . ILE A 1 127 ? -9.970 11.627 6.755 1.00 93.38 127 ILE A CA 1
ATOM 988 C C . ILE A 1 127 ? -8.510 12.092 6.868 1.00 93.38 127 ILE A C 1
ATOM 990 O O . ILE A 1 127 ? -7.610 11.358 6.463 1.00 93.38 127 ILE A O 1
ATOM 994 N N . GLU A 1 128 ? -8.248 13.267 7.444 1.00 91.88 128 GLU A N 1
ATOM 995 C CA . GLU A 1 128 ? -6.872 13.727 7.688 1.00 91.88 128 GLU A CA 1
ATOM 996 C C . GLU A 1 128 ? -6.132 12.807 8.664 1.00 91.88 128 GLU A C 1
ATOM 998 O O . GLU A 1 128 ? -5.034 12.343 8.365 1.00 91.88 128 GLU A O 1
ATOM 1003 N N . ALA A 1 129 ? -6.781 12.429 9.768 1.00 92.56 129 ALA A N 1
ATOM 1004 C CA . ALA A 1 129 ? -6.260 11.425 10.691 1.00 92.56 129 ALA A CA 1
ATOM 1005 C C . ALA A 1 129 ? -5.911 10.106 9.983 1.00 92.56 129 ALA A C 1
ATOM 1007 O O . ALA A 1 129 ? -4.846 9.533 10.216 1.00 92.56 129 ALA A O 1
ATOM 1008 N N . LEU A 1 130 ? -6.780 9.628 9.087 1.00 95.31 130 LEU A N 1
ATOM 1009 C CA . LEU A 1 130 ? -6.513 8.430 8.295 1.00 95.31 130 LEU A CA 1
ATOM 1010 C C . LEU A 1 130 ? -5.242 8.592 7.446 1.00 95.31 130 LEU A C 1
ATOM 1012 O O . LEU A 1 130 ? -4.384 7.709 7.452 1.00 95.31 130 LEU A O 1
ATOM 1016 N N . ARG A 1 131 ? -5.094 9.721 6.744 1.00 95.62 131 ARG A N 1
ATOM 1017 C CA . ARG A 1 131 ? -3.925 10.021 5.897 1.00 95.62 131 ARG A CA 1
ATOM 1018 C C . ARG A 1 131 ? -2.630 10.061 6.698 1.00 95.62 131 ARG A C 1
ATOM 1020 O O . ARG A 1 131 ? -1.626 9.510 6.245 1.00 95.62 131 ARG A O 1
ATOM 1027 N N . ASP A 1 132 ? -2.647 10.673 7.875 1.00 93.88 132 ASP A N 1
ATOM 1028 C CA . ASP A 1 132 ? -1.460 10.803 8.721 1.00 93.88 132 ASP A CA 1
ATOM 1029 C C . ASP A 1 132 ? -1.003 9.460 9.282 1.00 93.88 132 ASP A C 1
ATOM 1031 O O . ASP A 1 132 ? 0.192 9.151 9.274 1.00 93.88 132 ASP A O 1
ATOM 1035 N N . VAL A 1 133 ? -1.946 8.604 9.675 1.00 94.62 133 VAL A N 1
ATOM 1036 C CA . VAL A 1 133 ? -1.608 7.255 10.127 1.00 94.62 133 VAL A CA 1
ATOM 1037 C C . VAL A 1 133 ? -1.099 6.391 8.965 1.00 94.62 133 VAL A C 1
ATOM 1039 O O . VAL A 1 133 ? -0.121 5.660 9.129 1.00 94.62 133 VAL A O 1
ATOM 1042 N N . VAL A 1 134 ? -1.681 6.503 7.765 1.00 97.00 134 VAL A N 1
ATOM 1043 C CA . VAL A 1 134 ? -1.147 5.833 6.562 1.00 97.00 134 VAL A CA 1
ATOM 1044 C C . VAL A 1 134 ? 0.280 6.301 6.262 1.00 97.00 134 VAL A C 1
ATOM 1046 O O . VAL A 1 134 ? 1.153 5.475 5.985 1.00 97.00 134 VAL A O 1
ATOM 1049 N N . ALA A 1 135 ? 0.550 7.605 6.369 1.00 95.88 135 ALA A N 1
ATOM 1050 C CA . ALA A 1 135 ? 1.890 8.158 6.191 1.00 95.88 135 ALA A CA 1
ATOM 1051 C C . ALA A 1 135 ? 2.886 7.615 7.232 1.00 95.88 135 ALA A C 1
ATOM 1053 O O . ALA A 1 135 ? 4.039 7.341 6.889 1.00 95.88 135 ALA A O 1
ATOM 1054 N N . ALA A 1 136 ? 2.451 7.408 8.478 1.00 95.62 136 ALA A N 1
ATOM 1055 C CA . ALA A 1 136 ? 3.279 6.822 9.530 1.00 95.62 136 ALA A CA 1
ATOM 1056 C C . ALA A 1 136 ? 3.656 5.354 9.240 1.00 95.62 136 ALA A C 1
ATOM 1058 O O . ALA A 1 136 ? 4.794 4.949 9.485 1.00 95.62 136 ALA A O 1
ATOM 1059 N N . GLU A 1 137 ? 2.747 4.566 8.656 1.00 97.38 137 GLU A N 1
ATOM 1060 C CA . GLU A 1 137 ? 3.011 3.167 8.277 1.00 97.38 137 GLU A CA 1
ATOM 1061 C C . GLU A 1 137 ? 3.845 3.030 6.989 1.00 97.38 137 GLU A C 1
ATOM 1063 O O . GLU A 1 137 ? 4.527 2.018 6.792 1.00 97.38 137 GLU A O 1
ATOM 1068 N N . TYR A 1 138 ? 3.839 4.050 6.124 1.00 96.69 138 TYR A N 1
ATOM 1069 C CA . TYR A 1 138 ? 4.460 4.032 4.794 1.00 96.69 138 TYR A CA 1
ATOM 1070 C C . TYR A 1 138 ? 5.910 3.533 4.813 1.00 96.69 138 TYR A C 1
ATOM 1072 O O . TYR A 1 138 ? 6.268 2.598 4.095 1.00 96.69 138 TYR A O 1
ATOM 1080 N N . ALA A 1 139 ? 6.760 4.115 5.663 1.00 95.38 139 ALA A N 1
ATOM 1081 C CA . ALA A 1 139 ? 8.177 3.754 5.715 1.00 95.38 139 ALA A CA 1
ATOM 1082 C C . ALA A 1 139 ? 8.399 2.297 6.164 1.00 95.38 139 ALA A C 1
ATOM 1084 O O . ALA A 1 139 ? 9.291 1.618 5.648 1.00 95.38 139 ALA A O 1
ATOM 1085 N N . GLY A 1 140 ? 7.579 1.804 7.099 1.00 96.56 140 GLY A N 1
ATOM 1086 C CA . GLY A 1 140 ? 7.628 0.420 7.571 1.00 96.56 140 GLY A CA 1
ATOM 1087 C C . GLY A 1 140 ? 7.234 -0.575 6.480 1.00 96.56 140 GLY A C 1
ATOM 1088 O O . GLY A 1 140 ? 7.915 -1.586 6.292 1.00 96.56 140 GLY A O 1
ATOM 1089 N N . VAL A 1 141 ? 6.196 -0.249 5.709 1.00 97.62 141 VAL A N 1
ATOM 1090 C CA . VAL A 1 141 ? 5.744 -1.044 4.558 1.00 97.62 141 VAL A CA 1
ATOM 1091 C C . VAL A 1 141 ? 6.810 -1.099 3.467 1.00 97.62 141 VAL A C 1
ATOM 1093 O O . VAL A 1 141 ? 7.184 -2.191 3.038 1.00 97.62 141 VAL A O 1
ATOM 1096 N N . VAL A 1 142 ? 7.362 0.047 3.056 1.00 96.06 142 VAL A N 1
ATOM 1097 C CA . VAL A 1 142 ? 8.417 0.094 2.028 1.00 96.06 142 VAL A CA 1
ATOM 1098 C C . VAL A 1 142 ? 9.639 -0.708 2.459 1.00 96.06 142 VAL A C 1
ATOM 1100 O O . VAL A 1 142 ? 10.195 -1.466 1.663 1.00 96.06 142 VAL A O 1
ATOM 1103 N N . LYS A 1 143 ? 10.036 -0.591 3.730 1.00 95.62 143 LYS A N 1
ATOM 1104 C CA . LYS A 1 143 ? 11.136 -1.378 4.286 1.00 95.62 143 LYS A CA 1
ATOM 1105 C C . LYS A 1 143 ? 10.869 -2.881 4.167 1.00 95.62 143 LYS A C 1
ATOM 1107 O O . LYS A 1 143 ? 11.734 -3.593 3.669 1.00 95.62 143 LYS A O 1
ATOM 1112 N N . ALA A 1 144 ? 9.691 -3.358 4.572 1.00 97.06 144 ALA A N 1
ATOM 1113 C CA . ALA A 1 144 ? 9.349 -4.779 4.486 1.00 97.06 144 ALA A CA 1
ATOM 1114 C C . ALA A 1 144 ? 9.380 -5.295 3.036 1.00 97.06 144 ALA A C 1
ATOM 1116 O O . ALA A 1 144 ? 9.943 -6.354 2.764 1.00 97.06 144 ALA A O 1
ATOM 1117 N N . LEU A 1 145 ? 8.851 -4.515 2.088 1.00 96.88 145 LEU A N 1
ATOM 1118 C CA . LEU A 1 145 ? 8.875 -4.867 0.665 1.00 96.88 145 LEU A CA 1
ATOM 1119 C C . LEU A 1 145 ? 10.308 -4.972 0.111 1.00 96.88 145 LEU A C 1
ATOM 1121 O O . LEU A 1 145 ? 10.597 -5.904 -0.641 1.00 96.88 145 LEU A O 1
ATOM 1125 N N . ARG A 1 146 ? 11.210 -4.064 0.510 1.00 94.50 146 ARG A N 1
ATOM 1126 C CA . ARG A 1 146 ? 12.638 -4.082 0.126 1.00 94.50 146 ARG A CA 1
ATOM 1127 C C . ARG A 1 146 ? 13.468 -5.156 0.833 1.00 94.50 146 ARG A C 1
ATOM 1129 O O . ARG A 1 146 ? 14.540 -5.518 0.363 1.00 94.50 146 ARG A O 1
ATOM 1136 N N . GLU A 1 147 ? 13.043 -5.629 1.998 1.00 93.88 147 GLU A N 1
ATOM 1137 C CA . GLU A 1 147 ? 13.746 -6.707 2.704 1.00 93.88 147 GLU A CA 1
ATOM 1138 C C . GLU A 1 147 ? 13.374 -8.088 2.148 1.00 93.88 147 GLU A C 1
ATOM 1140 O O . GLU A 1 147 ? 14.202 -8.999 2.169 1.00 93.88 147 GLU A O 1
ATOM 1145 N N . HIS A 1 148 ? 12.158 -8.245 1.618 1.00 92.31 148 HIS A N 1
ATOM 1146 C CA . HIS A 1 148 ? 11.705 -9.504 1.025 1.00 92.31 148 HIS A CA 1
ATOM 1147 C C . HIS A 1 148 ? 12.386 -9.825 -0.310 1.00 92.31 148 HIS A C 1
ATOM 1149 O O . HIS A 1 148 ? 12.733 -10.973 -0.587 1.00 92.31 148 HIS A O 1
ATOM 1155 N N . GLY A 1 149 ? 12.580 -8.810 -1.149 1.00 84.00 149 GLY A N 1
ATOM 1156 C CA . GLY A 1 149 ? 13.313 -8.901 -2.406 1.00 84.00 149 GLY A CA 1
ATOM 1157 C C . GLY A 1 149 ? 14.180 -7.664 -2.581 1.00 84.00 149 GLY A C 1
ATOM 1158 O O . GLY A 1 149 ? 13.895 -6.630 -2.002 1.00 84.00 149 GLY A O 1
ATOM 1159 N N . ASN A 1 150 ? 15.237 -7.745 -3.384 1.00 89.94 150 ASN A N 1
ATOM 1160 C CA . ASN A 1 150 ? 16.072 -6.570 -3.640 1.00 89.94 150 ASN A CA 1
ATOM 1161 C C . ASN A 1 150 ? 15.306 -5.464 -4.401 1.00 89.94 150 ASN A C 1
ATOM 1163 O O . ASN A 1 150 ? 14.233 -5.700 -4.962 1.00 89.94 150 ASN A O 1
ATOM 1167 N N . ASP A 1 151 ? 15.896 -4.267 -4.478 1.00 94.75 151 ASP A N 1
ATOM 1168 C CA . ASP A 1 151 ? 15.289 -3.119 -5.167 1.00 94.75 151 ASP A CA 1
ATOM 1169 C C . ASP A 1 151 ? 14.919 -3.435 -6.626 1.00 94.75 151 ASP A C 1
ATOM 1171 O O . ASP A 1 151 ? 13.877 -2.997 -7.105 1.00 94.75 151 ASP A O 1
ATOM 1175 N N . ALA A 1 152 ? 15.712 -4.269 -7.312 1.00 94.88 152 ALA A N 1
ATOM 1176 C CA . ALA A 1 152 ? 15.419 -4.726 -8.670 1.00 94.88 152 ALA A CA 1
ATOM 1177 C C . ALA A 1 152 ? 14.121 -5.544 -8.752 1.00 94.88 152 ALA A C 1
ATOM 1179 O O . ALA A 1 152 ? 13.300 -5.307 -9.638 1.00 94.88 152 ALA A O 1
ATOM 1180 N N . GLN A 1 153 ? 13.905 -6.476 -7.822 1.00 95.75 153 GLN A N 1
ATOM 1181 C CA . GLN A 1 153 ? 12.687 -7.280 -7.748 1.00 95.75 153 GLN A CA 1
ATOM 1182 C C . GLN A 1 153 ? 11.469 -6.399 -7.457 1.00 95.75 153 GLN A C 1
ATOM 1184 O O . GLN A 1 153 ? 10.438 -6.537 -8.120 1.00 95.75 153 GLN A O 1
ATOM 1189 N N . LEU A 1 154 ? 11.588 -5.486 -6.487 1.00 96.94 154 LEU A N 1
ATOM 1190 C CA . LEU A 1 154 ? 10.504 -4.583 -6.112 1.00 96.94 154 LEU A CA 1
ATOM 1191 C C . LEU A 1 154 ? 10.147 -3.653 -7.277 1.00 96.94 154 LEU A C 1
ATOM 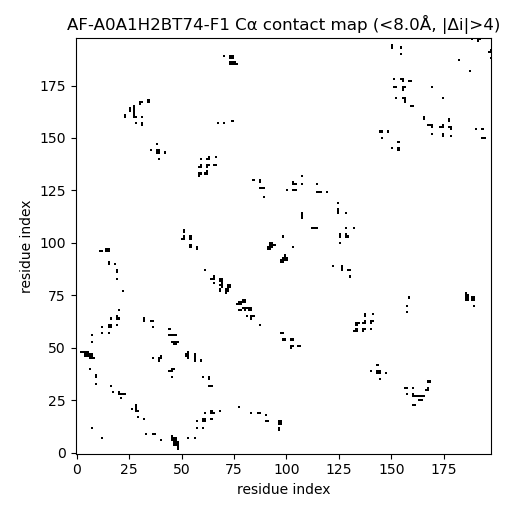1193 O O . LEU A 1 154 ? 8.987 -3.622 -7.695 1.00 96.94 154 LEU A O 1
ATOM 1197 N N . PHE A 1 155 ? 11.146 -2.995 -7.868 1.00 96.94 155 PHE A N 1
ATOM 1198 C CA . PHE A 1 155 ? 10.986 -2.148 -9.046 1.00 96.94 155 PHE A CA 1
ATOM 1199 C C . PHE A 1 155 ? 10.306 -2.895 -10.189 1.00 96.94 155 PHE A C 1
ATOM 1201 O O . PHE A 1 155 ? 9.288 -2.445 -10.708 1.00 96.94 155 PHE A O 1
ATOM 1208 N N . ALA A 1 156 ? 10.843 -4.058 -10.572 1.00 96.19 156 ALA A N 1
ATOM 1209 C CA . ALA A 1 156 ? 10.328 -4.810 -11.705 1.00 96.19 156 ALA A CA 1
ATOM 1210 C C . ALA A 1 156 ? 8.891 -5.283 -11.474 1.00 96.19 156 ALA A C 1
ATOM 1212 O O . ALA A 1 156 ? 8.092 -5.270 -12.414 1.00 96.19 156 ALA A O 1
ATOM 1213 N N . SER A 1 157 ? 8.548 -5.665 -10.238 1.00 96.75 157 SER A N 1
ATOM 1214 C CA . SER A 1 157 ? 7.194 -6.102 -9.887 1.00 96.75 157 SER A CA 1
ATOM 1215 C C . SER A 1 157 ? 6.158 -4.993 -10.088 1.00 96.75 157 SER A C 1
ATOM 1217 O O . SER A 1 157 ? 5.139 -5.237 -10.735 1.00 96.75 157 SER A O 1
ATOM 1219 N N . MET A 1 158 ? 6.457 -3.773 -9.627 1.00 96.75 158 MET A N 1
ATOM 1220 C CA . MET A 1 158 ? 5.588 -2.611 -9.818 1.00 96.75 158 MET A CA 1
ATOM 1221 C C . MET A 1 158 ? 5.585 -2.155 -11.273 1.00 96.75 158 MET A C 1
ATOM 1223 O O . MET A 1 158 ? 4.528 -1.927 -11.839 1.00 96.75 158 MET A O 1
ATOM 1227 N N . PHE A 1 159 ? 6.746 -2.087 -11.928 1.00 95.69 159 PHE A N 1
ATOM 1228 C CA . PHE A 1 159 ? 6.821 -1.647 -13.323 1.00 95.69 159 PHE A CA 1
ATOM 1229 C C . PHE A 1 159 ? 6.023 -2.566 -14.261 1.00 95.69 159 PHE A C 1
ATOM 1231 O O . PHE A 1 159 ? 5.446 -2.130 -15.260 1.00 95.69 159 PHE A O 1
ATOM 1238 N N . SER A 1 160 ? 5.974 -3.857 -13.932 1.00 95.31 160 SER A N 1
ATOM 1239 C CA . SER A 1 160 ? 5.253 -4.838 -14.733 1.00 95.31 160 SER A CA 1
ATOM 1240 C C . SER A 1 160 ? 3.738 -4.695 -14.639 1.00 95.31 160 SER A C 1
ATOM 1242 O O . SER A 1 160 ? 3.088 -5.199 -15.542 1.00 95.31 160 SER A O 1
ATOM 1244 N N . THR A 1 161 ? 3.161 -3.980 -13.662 1.00 95.25 161 THR A N 1
ATOM 1245 C CA . THR A 1 161 ? 1.695 -3.793 -13.593 1.00 95.25 161 THR A CA 1
ATOM 1246 C C . THR A 1 161 ? 1.139 -3.091 -14.834 1.00 95.25 161 THR A C 1
ATOM 1248 O O . THR A 1 161 ? 0.024 -3.370 -15.249 1.00 95.25 161 THR A O 1
ATOM 1251 N N . SER A 1 162 ? 1.936 -2.276 -15.527 1.00 92.69 162 SER A N 1
ATOM 1252 C CA . SER A 1 162 ? 1.553 -1.684 -16.822 1.00 92.69 162 SER A CA 1
ATOM 1253 C C . SER A 1 162 ? 1.298 -2.709 -17.947 1.00 92.69 162 SER A C 1
ATOM 1255 O O . SER A 1 162 ? 0.873 -2.345 -19.046 1.00 92.69 162 SER A O 1
ATOM 1257 N N . ARG A 1 163 ? 1.587 -3.997 -17.714 1.00 90.88 163 ARG A N 1
ATOM 1258 C CA . ARG A 1 163 ? 1.404 -5.100 -18.661 1.00 90.88 163 ARG A CA 1
ATOM 1259 C C . ARG A 1 163 ? 0.247 -5.996 -18.227 1.00 90.88 163 ARG A C 1
ATOM 1261 O O . ARG A 1 163 ? 0.048 -6.258 -17.045 1.00 90.88 163 ARG A O 1
ATOM 1268 N N . SER A 1 164 ? -0.428 -6.573 -19.218 1.00 87.88 164 SER A N 1
ATOM 1269 C CA . SER A 1 164 ? -1.517 -7.518 -18.979 1.00 87.88 164 SER A CA 1
ATOM 1270 C C . SER A 1 164 ? -1.048 -8.936 -18.686 1.00 87.88 164 SER A C 1
ATOM 1272 O O . SER A 1 164 ? -0.030 -9.402 -19.201 1.00 87.88 164 SER A O 1
ATOM 1274 N N . GLY A 1 165 ? -1.826 -9.639 -17.855 1.00 86.44 165 GLY A N 1
ATOM 1275 C CA . GLY A 1 165 ? -1.620 -11.058 -17.551 1.00 86.44 165 GLY A CA 1
ATOM 1276 C C . GLY A 1 165 ? -0.358 -11.355 -16.740 1.00 86.44 165 GLY A C 1
ATOM 1277 O O . GLY A 1 165 ? 0.190 -12.453 -16.839 1.00 86.44 165 GLY A O 1
ATOM 1278 N N . VAL A 1 166 ? 0.124 -10.383 -15.968 1.00 92.06 166 VAL A N 1
ATOM 1279 C CA . VAL A 1 166 ? 1.320 -10.536 -15.137 1.00 92.06 166 VAL A CA 1
ATOM 1280 C C . VAL A 1 166 ? 0.990 -11.388 -13.920 1.00 92.06 166 VAL A C 1
ATOM 1282 O O . VAL A 1 166 ? 0.016 -11.139 -13.215 1.00 92.06 166 VAL A O 1
ATOM 1285 N N . ALA A 1 167 ? 1.824 -12.394 -13.675 1.00 92.25 167 ALA A N 1
ATOM 1286 C CA . ALA A 1 167 ? 1.758 -13.223 -12.483 1.00 92.25 167 ALA A CA 1
ATOM 1287 C C . ALA A 1 167 ? 2.898 -12.854 -11.531 1.00 92.25 167 ALA A C 1
ATOM 1289 O O . ALA A 1 167 ? 4.018 -12.585 -11.967 1.00 92.25 167 ALA A O 1
ATOM 1290 N N . TYR A 1 168 ? 2.610 -12.886 -10.233 1.00 94.31 168 TYR A N 1
ATOM 1291 C CA . TYR A 1 168 ? 3.566 -12.574 -9.177 1.00 94.31 168 TYR A CA 1
ATOM 1292 C C . TYR A 1 168 ? 3.835 -13.811 -8.301 1.00 94.31 168 TYR A C 1
ATOM 1294 O O . TYR A 1 168 ? 2.915 -14.604 -8.087 1.00 94.31 168 TYR A O 1
ATOM 1302 N N . PRO A 1 169 ? 5.065 -13.999 -7.780 1.00 95.44 169 PRO A N 1
ATOM 1303 C CA . PRO A 1 169 ? 6.259 -13.176 -8.003 1.00 95.44 169 PRO A CA 1
ATOM 1304 C C . PRO A 1 169 ? 6.803 -13.286 -9.437 1.00 95.44 169 PRO A C 1
ATOM 1306 O O . PRO A 1 169 ? 6.615 -14.298 -10.111 1.00 95.44 169 PRO A O 1
ATOM 1309 N N . LEU A 1 170 ? 7.518 -12.250 -9.887 1.00 94.44 170 LEU A N 1
ATOM 1310 C CA . LEU A 1 170 ? 8.154 -12.256 -11.205 1.00 94.44 170 LEU A CA 1
ATOM 1311 C C . LEU A 1 170 ? 9.358 -13.215 -11.253 1.00 94.44 170 LEU A C 1
ATOM 1313 O O . LEU A 1 170 ? 10.218 -13.143 -10.368 1.00 94.44 170 LEU A O 1
ATOM 1317 N N . PRO A 1 171 ? 9.480 -14.036 -12.311 1.00 94.69 171 PRO A N 1
ATOM 1318 C CA . PRO A 1 171 ? 10.694 -14.787 -12.622 1.00 94.69 171 PRO A CA 1
ATOM 1319 C C . PRO A 1 171 ? 11.922 -13.887 -12.837 1.00 94.69 171 PRO A C 1
ATOM 1321 O O . PRO A 1 171 ? 11.809 -12.768 -13.339 1.00 94.69 171 PRO A O 1
ATOM 1324 N N . SER A 1 172 ? 13.117 -14.384 -12.501 1.00 93.19 172 SER A N 1
ATOM 1325 C CA . SER A 1 172 ? 14.359 -13.593 -12.547 1.00 93.19 172 SER A CA 1
ATOM 1326 C C . SER A 1 172 ? 14.706 -13.054 -13.937 1.00 93.19 172 SER A C 1
ATOM 1328 O O . SER A 1 172 ? 15.208 -11.942 -14.048 1.00 93.19 172 SER A O 1
ATOM 1330 N N . ASP A 1 173 ? 14.419 -13.803 -15.001 1.00 93.75 173 ASP A N 1
ATOM 1331 C CA . ASP A 1 173 ? 14.616 -13.358 -16.384 1.00 93.75 173 ASP A CA 1
ATOM 1332 C C . ASP A 1 173 ? 13.707 -12.174 -16.744 1.00 93.75 173 ASP A C 1
ATOM 1334 O O . ASP A 1 173 ? 14.142 -11.255 -17.437 1.00 93.75 173 ASP A O 1
ATOM 1338 N N . GLN A 1 174 ? 12.478 -12.142 -16.220 1.00 93.69 174 GLN A N 1
ATOM 1339 C CA . GLN A 1 174 ? 11.574 -11.001 -16.390 1.00 93.69 174 GLN A CA 1
ATOM 1340 C C . GLN A 1 174 ? 12.049 -9.776 -15.607 1.00 93.69 174 GLN A C 1
ATOM 1342 O O . GLN A 1 174 ? 11.960 -8.660 -16.115 1.00 93.69 174 GLN A O 1
ATOM 1347 N N . VAL A 1 175 ? 12.597 -9.975 -14.405 1.00 94.75 175 VAL A N 1
ATOM 1348 C CA . VAL A 1 175 ? 13.193 -8.895 -13.603 1.00 94.75 175 VAL A CA 1
ATOM 1349 C C . VAL A 1 175 ? 14.372 -8.271 -14.344 1.00 94.75 175 VAL A C 1
ATOM 1351 O O . VAL A 1 175 ? 14.385 -7.059 -14.552 1.00 94.75 175 VAL A O 1
ATOM 1354 N N . THR A 1 176 ? 15.312 -9.092 -14.823 1.00 91.94 176 THR A N 1
ATOM 1355 C CA . THR A 1 176 ? 16.442 -8.643 -15.650 1.00 91.94 176 THR A CA 1
ATOM 1356 C C . THR A 1 176 ? 15.956 -7.908 -16.896 1.00 91.94 176 THR A C 1
ATOM 1358 O O . THR A 1 176 ? 16.427 -6.813 -17.184 1.00 91.94 176 THR A O 1
ATOM 1361 N N . ALA A 1 177 ? 14.960 -8.449 -17.603 1.00 91.44 177 ALA A N 1
ATOM 1362 C CA . ALA A 1 177 ? 14.416 -7.807 -18.795 1.00 91.44 177 ALA A CA 1
ATOM 1363 C C . ALA A 1 177 ? 13.805 -6.425 -18.504 1.00 91.44 177 ALA A C 1
ATOM 1365 O O . ALA A 1 177 ? 13.860 -5.538 -19.354 1.00 91.44 177 ALA A O 1
ATOM 1366 N N . VAL A 1 178 ? 13.211 -6.228 -17.323 1.00 91.75 178 VAL A N 1
ATOM 1367 C CA . VAL A 1 178 ? 12.666 -4.929 -16.917 1.00 91.75 178 VAL A CA 1
ATOM 1368 C C . VAL A 1 178 ? 13.772 -3.967 -16.505 1.00 91.75 178 VAL A C 1
ATOM 1370 O O . VAL A 1 178 ? 13.704 -2.813 -16.905 1.00 91.75 178 VAL A O 1
ATOM 1373 N N . VAL A 1 179 ? 14.773 -4.388 -15.739 1.00 88.88 179 VAL A N 1
ATOM 1374 C CA . VAL A 1 179 ? 15.795 -3.466 -15.213 1.00 88.88 179 VAL A CA 1
ATOM 1375 C C . VAL A 1 179 ? 16.846 -3.096 -16.270 1.00 88.88 179 VAL A C 1
ATOM 1377 O O . VAL A 1 179 ? 17.234 -1.933 -16.350 1.00 88.88 179 VAL A O 1
ATOM 1380 N N . ASP A 1 180 ? 17.244 -4.032 -17.136 1.00 85.62 180 ASP A N 1
ATOM 1381 C CA . ASP A 1 180 ? 18.389 -3.845 -18.045 1.00 85.62 180 ASP A CA 1
ATOM 1382 C C . ASP A 1 180 ? 18.027 -3.230 -19.409 1.00 85.62 180 ASP A C 1
ATOM 1384 O O . ASP A 1 180 ? 18.911 -2.816 -20.163 1.00 85.62 180 ASP A O 1
ATOM 1388 N N . HIS A 1 181 ? 16.740 -3.161 -19.760 1.00 77.38 181 HIS A N 1
ATOM 1389 C CA . HIS A 1 181 ? 16.285 -2.622 -21.046 1.00 77.38 181 HIS A CA 1
ATOM 1390 C C . HIS A 1 181 ? 15.556 -1.287 -20.897 1.00 77.38 181 HIS A C 1
ATOM 1392 O O . HIS A 1 181 ? 14.860 -1.061 -19.915 1.00 77.38 181 HIS A O 1
ATOM 1398 N N . ASP A 1 182 ? 15.641 -0.443 -21.929 1.00 69.81 182 ASP A N 1
ATOM 1399 C CA . ASP A 1 182 ? 14.839 0.782 -22.077 1.00 69.81 182 ASP A CA 1
ATOM 1400 C C . ASP A 1 182 ? 14.975 1.763 -20.897 1.00 69.81 182 ASP A C 1
ATOM 1402 O O . ASP A 1 182 ? 14.036 2.001 -20.138 1.00 69.81 182 ASP A O 1
ATOM 1406 N N . LEU A 1 183 ? 16.187 2.305 -20.725 1.00 73.56 183 LEU A N 1
ATOM 1407 C CA . LEU A 1 183 ? 16.526 3.326 -19.724 1.00 73.56 183 LEU A CA 1
ATOM 1408 C C . LEU A 1 183 ? 15.987 4.708 -20.141 1.00 73.56 183 LEU A C 1
ATOM 1410 O O . LEU A 1 183 ? 16.745 5.642 -20.406 1.00 73.56 183 LEU A O 1
ATOM 1414 N N . ALA A 1 184 ? 14.665 4.822 -20.256 1.00 79.06 184 ALA A N 1
ATOM 1415 C CA . ALA A 1 184 ? 13.981 6.094 -20.452 1.00 79.06 184 ALA A CA 1
ATOM 1416 C C . ALA A 1 184 ? 14.043 6.961 -19.177 1.00 79.06 184 ALA A C 1
ATOM 1418 O O . ALA A 1 184 ? 14.181 6.442 -18.068 1.00 79.06 184 ALA A O 1
ATOM 1419 N N . GLY A 1 185 ? 13.917 8.285 -19.336 1.00 81.88 185 GLY A N 1
ATOM 1420 C CA . GLY A 1 185 ? 14.076 9.258 -18.244 1.00 81.88 185 GLY A CA 1
ATOM 1421 C C . GLY A 1 185 ? 13.198 8.973 -17.021 1.00 81.88 185 GLY A C 1
ATOM 1422 O O . GLY A 1 185 ? 13.722 8.888 -15.914 1.00 81.88 185 GLY A O 1
ATOM 1423 N N . ASP A 1 186 ? 11.902 8.733 -17.219 1.00 88.38 186 ASP A N 1
ATOM 1424 C CA . ASP A 1 186 ? 10.947 8.499 -16.121 1.00 88.38 186 ASP A CA 1
ATOM 1425 C C . ASP A 1 186 ? 11.206 7.170 -15.400 1.00 88.38 186 ASP A C 1
ATOM 1427 O O . ASP A 1 186 ? 11.141 7.073 -14.176 1.00 88.38 186 ASP A O 1
ATOM 1431 N N . LYS A 1 187 ? 11.626 6.145 -16.147 1.00 91.06 187 LYS A N 1
ATOM 1432 C CA . LYS A 1 187 ? 12.032 4.859 -15.577 1.00 91.06 187 LYS A CA 1
ATOM 1433 C C . LYS A 1 187 ? 13.274 4.996 -14.695 1.00 91.06 187 LYS A C 1
ATOM 1435 O O . LYS A 1 187 ? 13.314 4.427 -13.607 1.00 91.06 187 LYS A O 1
ATOM 1440 N N . MET A 1 188 ? 14.270 5.765 -15.144 1.00 91.56 188 MET A N 1
ATOM 1441 C CA . MET A 1 188 ? 15.456 6.080 -14.340 1.00 91.56 188 MET A CA 1
ATOM 1442 C C . MET A 1 188 ? 15.097 6.926 -13.115 1.00 91.56 188 MET A C 1
ATOM 1444 O O . MET A 1 188 ? 15.618 6.677 -12.033 1.00 91.56 188 MET A O 1
ATOM 1448 N N . TYR A 1 189 ? 14.186 7.887 -13.262 1.00 92.69 189 TYR A N 1
ATOM 1449 C CA . TYR A 1 189 ? 13.712 8.714 -12.156 1.00 92.69 189 TYR A CA 1
ATOM 1450 C C . TYR A 1 189 ? 13.009 7.878 -11.077 1.00 92.69 189 TYR A C 1
ATOM 1452 O O . TYR A 1 189 ? 13.349 7.977 -9.898 1.00 92.69 189 TYR A O 1
ATOM 1460 N N . ALA A 1 190 ? 12.094 6.990 -11.473 1.00 94.75 190 ALA A N 1
ATOM 1461 C CA . ALA A 1 190 ? 11.440 6.055 -10.562 1.00 94.75 190 ALA A CA 1
ATOM 1462 C C . ALA A 1 190 ? 12.434 5.090 -9.896 1.00 94.75 190 ALA A C 1
ATOM 1464 O O . ALA A 1 190 ? 12.283 4.778 -8.716 1.00 94.75 190 ALA A O 1
ATOM 1465 N N . TRP A 1 191 ? 13.463 4.644 -10.627 1.00 94.44 191 TRP A N 1
ATOM 1466 C CA . TRP A 1 191 ? 14.534 3.813 -10.072 1.00 94.44 191 TRP A CA 1
ATOM 1467 C C . TRP A 1 191 ? 15.309 4.551 -8.980 1.00 94.44 191 TRP A C 1
ATOM 1469 O O . TRP A 1 191 ? 15.401 4.055 -7.862 1.00 94.44 191 TRP A O 1
ATOM 1479 N N . MET A 1 192 ? 15.804 5.757 -9.274 1.00 93.50 192 MET A N 1
ATOM 1480 C CA . MET A 1 192 ? 16.561 6.565 -8.314 1.00 93.50 192 MET A CA 1
ATOM 1481 C C . MET A 1 192 ? 15.724 6.913 -7.078 1.00 93.50 192 MET A C 1
ATOM 1483 O O . MET A 1 192 ? 16.229 6.891 -5.958 1.00 93.50 192 MET A O 1
ATOM 1487 N N . TRP A 1 193 ? 14.430 7.193 -7.255 1.00 94.88 193 TRP A N 1
ATOM 1488 C CA . TRP A 1 193 ? 13.511 7.386 -6.133 1.00 94.88 193 TRP A CA 1
ATOM 1489 C C . TRP A 1 193 ? 13.434 6.137 -5.252 1.00 94.88 193 TRP A C 1
ATOM 1491 O O . TRP A 1 193 ? 13.537 6.226 -4.026 1.00 94.88 193 TRP A O 1
ATOM 1501 N N . LEU A 1 194 ? 13.275 4.968 -5.877 1.00 94.25 194 LEU A N 1
ATOM 1502 C CA . LEU A 1 194 ? 13.168 3.709 -5.159 1.00 94.25 194 LEU A CA 1
ATOM 1503 C C . LEU A 1 194 ? 14.464 3.361 -4.422 1.00 94.25 194 LEU A C 1
ATOM 1505 O O . LEU A 1 194 ? 14.380 2.850 -3.313 1.00 94.25 194 LEU A O 1
ATOM 1509 N N . THR A 1 195 ? 15.641 3.636 -4.980 1.00 91.69 195 THR A N 1
ATOM 1510 C CA . THR A 1 195 ? 16.921 3.316 -4.324 1.00 91.69 195 THR A CA 1
ATOM 1511 C C . THR A 1 195 ? 17.390 4.394 -3.343 1.00 91.69 195 THR A C 1
ATOM 1513 O O . THR A 1 195 ? 18.339 4.173 -2.592 1.00 91.69 195 THR A O 1
ATOM 1516 N N . GLY A 1 196 ? 16.697 5.538 -3.273 1.00 87.50 196 GLY A N 1
ATOM 1517 C CA . GLY A 1 196 ? 17.079 6.666 -2.416 1.00 87.50 196 GLY A CA 1
ATOM 1518 C C . GLY A 1 196 ? 18.257 7.475 -2.965 1.00 87.50 196 GLY A C 1
ATOM 1519 O O . GLY A 1 196 ? 19.003 8.076 -2.197 1.00 87.50 196 GLY A O 1
ATOM 1520 N N . GLU A 1 197 ? 18.440 7.463 -4.284 1.00 81.31 197 GLU A N 1
ATOM 1521 C CA . GLU A 1 197 ? 19.470 8.212 -5.014 1.00 81.31 197 GLU A CA 1
ATOM 1522 C C . GLU A 1 197 ? 18.984 9.588 -5.518 1.00 81.31 197 GLU A C 1
ATOM 1524 O O . GLU A 1 197 ? 19.745 10.291 -6.186 1.00 81.31 197 GLU A O 1
ATOM 1529 N N . LEU A 1 1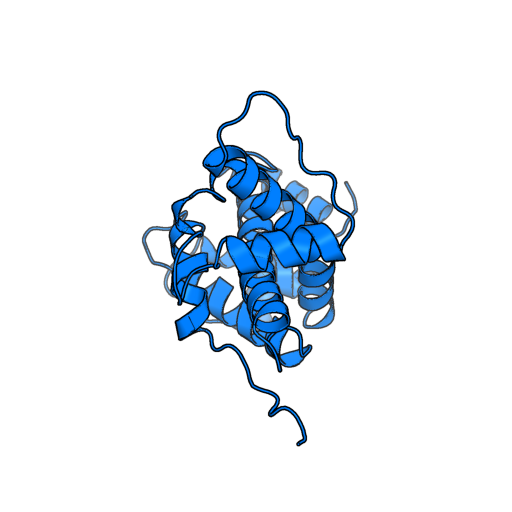98 ? 17.734 9.969 -5.216 1.00 75.94 198 LEU A N 1
ATOM 1530 C CA . LEU A 1 198 ? 17.165 11.302 -5.480 1.00 75.94 198 LEU A CA 1
ATOM 1531 C C . LEU A 1 198 ? 17.363 12.288 -4.326 1.00 75.94 198 LEU A C 1
ATOM 1533 O O . LEU A 1 198 ? 17.265 11.864 -3.153 1.00 75.94 198 LEU A O 1
#